Protein AF-A0A6A3PL61-F1 (afdb_monomer)

Solvent-accessible surface area (backbone atoms only — not comparable to full-atom values): 10754 Å² total; per-residue (Å²): 126,82,67,78,82,65,65,83,74,70,82,44,75,66,52,44,51,52,51,37,51,52,50,35,53,31,44,50,50,43,54,72,46,39,66,59,54,44,71,75,32,63,67,58,45,52,54,48,31,54,53,52,68,51,85,72,66,89,87,66,54,71,67,61,52,51,50,56,49,42,51,49,45,58,61,52,47,76,49,55,84,83,54,90,68,62,77,51,71,54,80,48,72,69,51,47,20,28,46,7,47,70,69,74,40,63,38,34,31,43,41,30,41,81,87,72,52,63,39,36,35,43,18,27,56,42,84,43,73,45,98,88,69,51,76,42,86,38,57,42,79,44,83,40,55,62,72,58,45,55,49,50,53,51,51,36,50,76,69,76,40,70,76,54,42,32,36,36,48,56,48,90,97,58,66,57,73,40,77,67,77,73,80,79,129

pLDDT: mean 87.59, std 11.06, range [40.03, 97.56]

Nearest PDB structures (foldseek):
  1jva-assembly1_A  TM=4.048E-01  e=3.204E-01  Saccharomyces cerevisiae
  3a0v-assembly1_A  TM=6.399E-01  e=1.557E+00  Thermotoga maritima
  1ef0-assembly2_B-2  TM=3.299E-01  e=1.497E-01  Saccharomyces cerevisiae
  1um2-assembly1_A  TM=3.899E-01  e=6.470E-01  Saccharomyces cerevisiae
  3pgz-assembly1_A  TM=3.843E-01  e=1.162E+00  Bartonella henselae

Foldseek 3Di:
DQLQPCWDDDCDPVVQVVVLVVLLQLLVQCLVCVVVQCLVDVPVLVVLCVLLVNDDDPPDDSVVSSVVNSVSSVVLSPDGPPDDDPRSSADDPSSQLSVQLVVQAKAWEFEQDPVRDTWIKIWHWDWDQGPVRDTDIGIDIDIDDPVVVVVVCVVCVVVVHDGWYWYFHDDPPDTHIDTDTDDND

Radius of gyration: 17.33 Å; Cα contacts (8 Å, |Δi|>4): 239; chains: 1; bounding box: 40×38×44 Å

Secondary structure (DSSP, 8-state):
--TTSS-SPP--HHHHHHHHHHHHHHHHHHHHHHHHHHHH-HHHHHHHHHHTT----TT--HHHHHHHHHHHHHHHHTS-TTS---GGGS--HHHHHHHHHHHTSPEEEEEE-TTS-EEEEEEEEEEEE-TTS-EEEEEEEEEE-HHHHHHHHHHHHHTT---EEEEEE--TT---EEEPPPP--

Mean predicted aligned error: 5.67 Å

Organism: NCBI:txid53985

Sequence (185 aa):
MYNVDDGLLNPNAQVSGSVDALKKHILNGMIVNLRDEMTLSQNEMAAELEACGKYMAEGVSVEEKIEALASHYAAQRIKSVKALVPPNYWVGPAHLKGMAIHARETVYVLDVHRDNIAWMQEYANQDMTLPSGDTVESGTVRTMTTSRAMKLLKELISGGVLPVVMILNWQEPGNHFQAVTYDTE

Structure (mmCIF, N/CA/C/O backbone):
data_AF-A0A6A3PL61-F1
#
_entry.id   AF-A0A6A3PL61-F1
#
loop_
_atom_site.group_PDB
_atom_site.id
_atom_site.type_symbol
_atom_site.label_atom_id
_atom_site.label_alt_id
_atom_site.label_comp_id
_atom_site.label_asym_id
_atom_site.label_entity_id
_atom_site.label_seq_id
_atom_site.pdbx_PDB_ins_code
_atom_site.Cartn_x
_atom_site.Cartn_y
_atom_site.Cartn_z
_atom_site.occupancy
_atom_site.B_iso_or_equiv
_atom_site.auth_seq_id
_atom_site.auth_comp_id
_atom_site.auth_asym_id
_atom_site.auth_atom_id
_atom_site.pdbx_PDB_model_num
ATOM 1 N N . MET A 1 1 ? 2.310 -10.408 -12.203 1.00 42.75 1 MET A N 1
ATOM 2 C CA . MET A 1 1 ? 2.813 -9.305 -13.039 1.00 42.75 1 MET A CA 1
ATOM 3 C C . MET A 1 1 ? 4.151 -9.783 -13.594 1.00 42.75 1 MET A C 1
ATOM 5 O O . MET A 1 1 ? 5.008 -10.179 -12.816 1.00 42.75 1 MET A O 1
ATOM 9 N N . TYR A 1 2 ? 4.279 -9.936 -14.916 1.00 40.03 2 TYR A N 1
ATOM 10 C CA . TYR A 1 2 ? 5.506 -10.436 -15.552 1.00 40.03 2 TYR A CA 1
ATOM 11 C C . TYR A 1 2 ? 6.385 -9.237 -15.900 1.00 40.03 2 TYR A C 1
ATOM 13 O O . TYR A 1 2 ? 6.305 -8.687 -16.989 1.00 40.03 2 TYR A O 1
ATOM 21 N N . ASN A 1 3 ? 7.196 -8.802 -14.942 1.00 46.12 3 ASN A N 1
ATOM 22 C CA . ASN A 1 3 ? 8.030 -7.597 -15.046 1.00 46.12 3 ASN A CA 1
ATOM 23 C C . ASN A 1 3 ? 9.234 -7.786 -15.992 1.00 46.12 3 ASN A C 1
ATOM 25 O O . ASN A 1 3 ? 10.129 -6.948 -16.007 1.00 46.12 3 ASN A O 1
ATOM 29 N N . VAL A 1 4 ? 9.299 -8.920 -16.694 1.00 44.31 4 VAL A N 1
ATOM 30 C CA . VAL A 1 4 ? 10.475 -9.373 -17.442 1.00 44.31 4 VAL A CA 1
ATOM 31 C C . VAL A 1 4 ? 10.613 -8.614 -18.766 1.00 44.31 4 VAL A C 1
ATOM 33 O O . VAL A 1 4 ? 11.730 -8.289 -19.148 1.00 44.31 4 VAL A O 1
ATOM 36 N N . ASP A 1 5 ? 9.498 -8.279 -19.427 1.00 46.81 5 ASP A N 1
ATOM 37 C CA . ASP A 1 5 ? 9.537 -7.798 -20.817 1.00 46.81 5 ASP A CA 1
ATOM 38 C C . ASP A 1 5 ? 9.425 -6.268 -20.972 1.00 46.81 5 ASP A C 1
ATOM 40 O O . ASP A 1 5 ? 9.959 -5.711 -21.929 1.00 46.81 5 ASP A O 1
ATOM 44 N N . ASP A 1 6 ? 8.761 -5.563 -20.047 1.00 54.53 6 ASP A N 1
ATOM 45 C CA . ASP A 1 6 ? 8.309 -4.182 -20.308 1.00 54.53 6 ASP A CA 1
ATOM 46 C C . ASP A 1 6 ? 9.111 -3.070 -19.602 1.00 54.53 6 ASP A C 1
ATOM 48 O O . ASP A 1 6 ? 8.937 -1.889 -19.923 1.00 54.53 6 ASP A O 1
ATOM 52 N N . GLY A 1 7 ? 10.010 -3.407 -18.667 1.00 59.31 7 GLY A N 1
ATOM 53 C CA . GLY A 1 7 ? 10.817 -2.420 -17.934 1.00 59.31 7 GLY A CA 1
ATOM 54 C C . GLY A 1 7 ? 9.992 -1.273 -17.311 1.00 59.31 7 GLY A 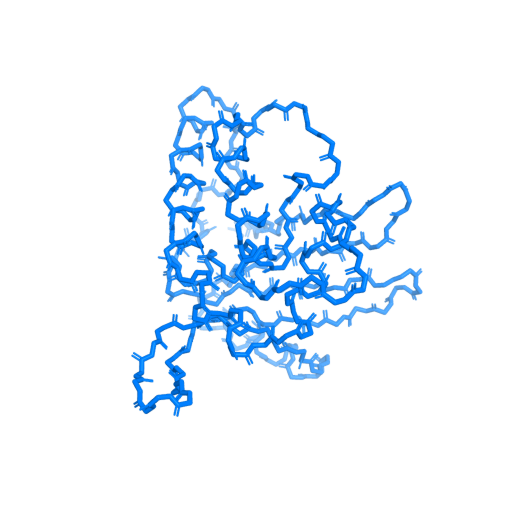C 1
ATOM 55 O O . GLY A 1 7 ? 8.830 -1.435 -16.935 1.00 59.31 7 GLY A O 1
ATOM 56 N N . LEU A 1 8 ? 10.592 -0.081 -17.172 1.00 66.81 8 LEU A N 1
ATOM 57 C CA . LEU A 1 8 ? 9.873 1.136 -16.767 1.00 66.81 8 LEU A CA 1
ATOM 58 C C . LEU A 1 8 ? 9.077 1.707 -17.947 1.00 66.81 8 LEU A C 1
ATOM 60 O O . LEU A 1 8 ? 9.645 2.192 -18.927 1.00 66.81 8 LEU A O 1
ATOM 64 N N . LEU A 1 9 ? 7.751 1.739 -17.816 1.00 73.25 9 LEU A N 1
ATOM 65 C CA . LEU A 1 9 ? 6.886 2.356 -18.817 1.00 73.25 9 LEU A CA 1
ATOM 66 C C . LEU A 1 9 ? 7.024 3.885 -18.809 1.00 73.25 9 LEU A C 1
ATOM 68 O O . LEU A 1 9 ? 6.788 4.552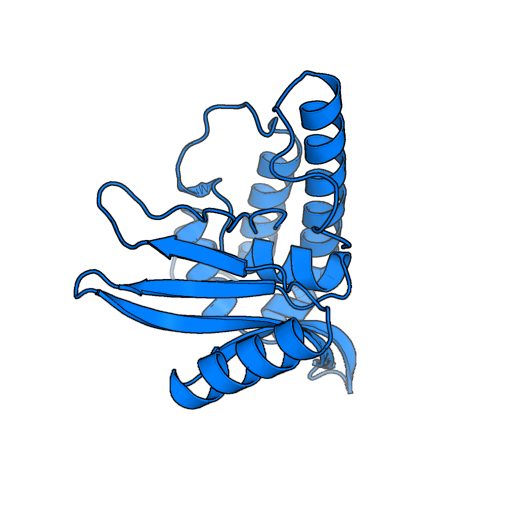 -17.799 1.00 73.25 9 LEU A O 1
ATOM 72 N N . ASN A 1 10 ? 7.327 4.461 -19.975 1.00 77.94 10 ASN A N 1
ATOM 73 C CA . ASN A 1 10 ? 7.363 5.912 -20.149 1.00 77.94 10 ASN A CA 1
ATOM 74 C C . ASN A 1 10 ? 5.974 6.532 -19.879 1.00 77.94 10 ASN A C 1
ATOM 76 O O . ASN A 1 10 ? 4.992 6.087 -20.481 1.00 77.94 10 ASN A O 1
ATOM 80 N N . PRO A 1 11 ? 5.861 7.602 -19.064 1.00 79.19 11 PRO A N 1
ATOM 81 C CA . PRO A 1 11 ? 4.585 8.200 -18.652 1.00 79.19 11 PRO A CA 1
ATOM 82 C C . PRO A 1 11 ? 3.961 9.084 -19.750 1.00 79.19 11 PRO A C 1
ATOM 84 O O . PRO A 1 11 ? 3.684 10.279 -19.574 1.00 79.19 11 PRO A O 1
ATOM 87 N N . ASN A 1 12 ? 3.723 8.489 -20.918 1.00 88.69 12 ASN A N 1
ATOM 88 C CA . ASN A 1 12 ? 2.934 9.080 -21.989 1.00 88.69 12 ASN A CA 1
ATOM 89 C C . ASN A 1 12 ? 1.441 9.127 -21.599 1.00 88.69 12 ASN A C 1
ATOM 91 O O . ASN A 1 12 ? 1.037 8.644 -20.536 1.00 88.69 12 ASN A O 1
ATOM 95 N N . ALA A 1 13 ? 0.608 9.743 -22.439 1.00 89.44 13 ALA A N 1
ATOM 96 C CA . ALA A 1 13 ? -0.812 9.932 -22.136 1.00 89.44 13 ALA A CA 1
ATOM 97 C C . ALA A 1 13 ? -1.568 8.606 -21.927 1.00 89.44 13 ALA A C 1
ATOM 99 O O . ALA A 1 13 ? -2.399 8.520 -21.026 1.00 89.44 13 ALA A O 1
ATOM 100 N N . GLN A 1 14 ? -1.249 7.572 -22.712 1.00 90.69 14 GLN A N 1
ATOM 101 C CA . GLN A 1 14 ? -1.875 6.255 -22.603 1.00 90.69 14 GLN A CA 1
ATOM 102 C C . GLN A 1 14 ? -1.474 5.559 -21.300 1.00 90.69 14 GLN A C 1
ATOM 104 O O . GLN A 1 14 ? -2.348 5.154 -20.541 1.00 90.69 14 GLN A O 1
ATOM 109 N N . VAL A 1 15 ? -0.172 5.484 -21.007 1.00 89.94 15 VAL A N 1
ATOM 110 C CA . VAL A 1 15 ? 0.346 4.887 -19.765 1.00 89.94 15 VAL A CA 1
ATOM 111 C C . VAL A 1 15 ? -0.234 5.610 -18.553 1.00 89.94 15 VAL A C 1
ATOM 113 O O . VAL A 1 15 ? -0.767 4.973 -17.651 1.00 89.94 15 VAL A O 1
ATOM 116 N N . SER A 1 16 ? -0.233 6.943 -18.565 1.00 90.88 16 SER A N 1
ATOM 117 C CA . SER A 1 16 ? -0.787 7.741 -17.464 1.00 90.88 16 SER A CA 1
ATOM 118 C C . SER A 1 16 ? -2.283 7.488 -17.267 1.00 90.88 16 SER A C 1
ATOM 120 O O . SER A 1 16 ? -2.732 7.358 -16.132 1.00 90.88 16 SER A O 1
ATOM 122 N N . GLY A 1 17 ? -3.048 7.369 -18.358 1.00 92.94 17 GLY A N 1
ATOM 123 C CA . GLY A 1 17 ? -4.470 7.031 -18.309 1.00 92.94 17 GLY A CA 1
ATOM 124 C C . GLY A 1 17 ? -4.730 5.638 -17.728 1.00 92.94 17 GLY A C 1
ATOM 125 O O . GLY A 1 17 ? -5.601 5.489 -16.869 1.00 92.94 17 GLY A O 1
ATOM 126 N N . SER A 1 18 ? -3.946 4.637 -18.135 1.00 92.69 18 SER A N 1
ATOM 127 C CA . SER A 1 18 ? -4.032 3.272 -17.601 1.00 92.69 18 SER A CA 1
ATOM 128 C C . SER A 1 18 ? -3.672 3.210 -16.116 1.00 92.69 18 SER A C 1
ATOM 130 O O . SER A 1 18 ? -4.385 2.580 -15.338 1.00 92.69 18 SER A O 1
ATOM 132 N N . VAL A 1 19 ? -2.615 3.909 -15.691 1.00 91.38 19 VAL A N 1
ATOM 133 C CA . VAL A 1 19 ? -2.224 3.968 -14.274 1.00 91.38 19 VAL A CA 1
ATOM 134 C C . VAL A 1 19 ? -3.267 4.736 -13.452 1.00 91.38 19 VAL A C 1
ATOM 136 O O . VAL A 1 19 ? -3.599 4.322 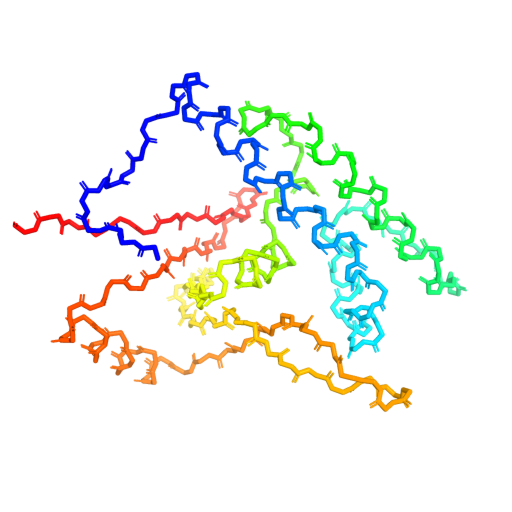-12.342 1.00 91.38 19 VAL A O 1
ATOM 139 N N . ASP A 1 20 ? -3.860 5.808 -13.990 1.00 94.75 20 ASP A N 1
ATOM 140 C CA . ASP A 1 20 ? -4.978 6.500 -13.338 1.00 94.75 20 ASP A CA 1
ATOM 141 C C . ASP A 1 20 ? -6.199 5.587 -13.156 1.00 94.75 20 ASP A C 1
ATOM 143 O O . ASP A 1 20 ? -6.863 5.658 -12.119 1.00 94.75 20 ASP A O 1
ATOM 147 N N . ALA A 1 21 ? -6.490 4.710 -14.120 1.00 96.00 21 ALA A N 1
ATOM 148 C CA . ALA A 1 21 ? -7.544 3.705 -13.991 1.00 96.00 21 ALA A CA 1
ATOM 149 C C . ALA A 1 21 ? -7.202 2.648 -12.927 1.00 96.00 21 ALA A C 1
ATOM 151 O O . ALA A 1 21 ? -8.018 2.397 -12.040 1.00 96.00 21 ALA A O 1
ATOM 152 N N . LEU A 1 22 ? -5.985 2.094 -12.949 1.00 94.75 22 LEU A N 1
ATOM 153 C CA . LEU A 1 22 ? -5.518 1.125 -11.950 1.00 94.75 22 LEU A CA 1
ATOM 154 C C . LEU A 1 22 ? -5.589 1.699 -10.528 1.00 94.75 22 LEU A C 1
ATOM 156 O O . LEU A 1 22 ? -6.177 1.090 -9.634 1.00 94.75 22 LEU A O 1
ATOM 160 N N . LYS A 1 23 ? -5.085 2.922 -10.329 1.00 95.44 23 LYS A N 1
ATOM 161 C CA . LYS A 1 23 ? -5.169 3.635 -9.048 1.00 95.44 23 LYS A CA 1
ATOM 162 C C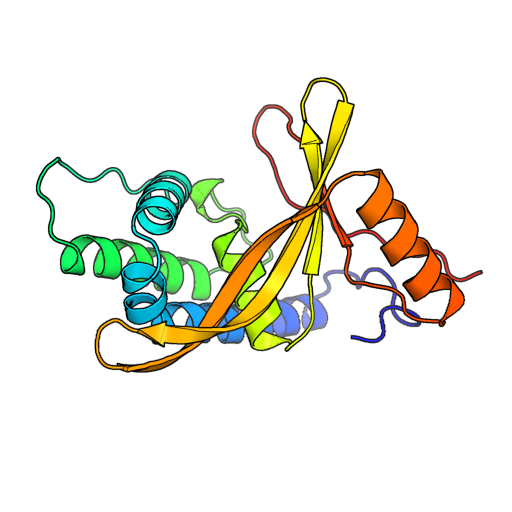 . LYS A 1 23 ? -6.613 3.763 -8.560 1.00 95.44 23 LYS A C 1
ATOM 164 O O . LYS A 1 23 ? -6.875 3.594 -7.371 1.00 95.44 23 LYS A O 1
ATOM 169 N N . LYS A 1 24 ? -7.566 4.046 -9.458 1.00 96.94 24 LYS A N 1
ATOM 170 C CA . LYS A 1 24 ? -8.992 4.114 -9.099 1.00 96.94 24 LYS A CA 1
ATOM 171 C C . LYS A 1 24 ? -9.525 2.766 -8.624 1.00 96.94 24 LYS A C 1
ATOM 173 O O . LYS A 1 24 ? -10.276 2.751 -7.654 1.00 96.94 24 LYS A O 1
ATOM 178 N N . HIS A 1 25 ? -9.146 1.664 -9.269 1.00 96.81 25 HIS A N 1
ATOM 179 C CA . HIS A 1 25 ? -9.555 0.326 -8.838 1.00 96.81 25 HIS A CA 1
ATOM 180 C C . HIS A 1 25 ? -9.024 -0.013 -7.443 1.00 96.81 25 HIS A C 1
ATOM 182 O O . HIS A 1 25 ? -9.807 -0.432 -6.593 1.00 96.81 25 HIS A O 1
ATOM 188 N N . ILE A 1 26 ? -7.741 0.256 -7.187 1.00 96.50 26 ILE A N 1
ATOM 189 C CA . ILE A 1 26 ? -7.118 0.030 -5.876 1.00 96.50 26 ILE A CA 1
ATOM 190 C C . ILE A 1 26 ? -7.810 0.868 -4.794 1.00 96.50 26 ILE A C 1
ATOM 192 O O . ILE A 1 26 ? -8.275 0.321 -3.797 1.00 96.50 26 ILE A O 1
ATOM 196 N N . LEU A 1 27 ? -7.961 2.181 -5.008 1.00 97.50 27 LEU A N 1
ATOM 197 C CA . LEU A 1 27 ? -8.592 3.069 -4.024 1.00 97.50 27 LEU A CA 1
ATOM 198 C C . LEU A 1 27 ? -10.068 2.730 -3.780 1.00 97.50 27 LEU A C 1
ATOM 200 O O . LEU A 1 27 ? -10.546 2.873 -2.660 1.00 97.50 27 LEU A O 1
ATOM 204 N N . ASN A 1 28 ? -10.800 2.263 -4.796 1.00 96.94 28 ASN A N 1
ATOM 205 C CA . ASN A 1 28 ?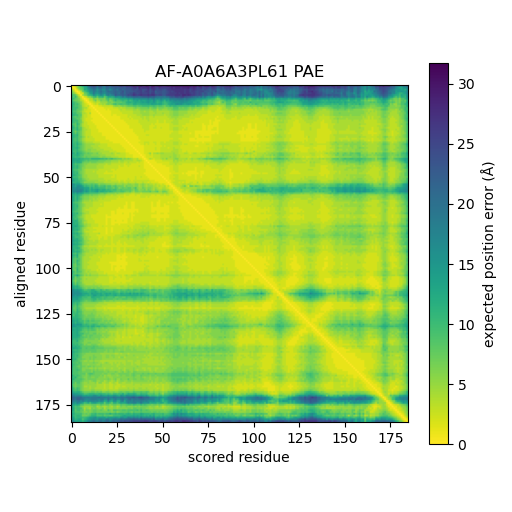 -12.167 1.777 -4.598 1.00 96.94 28 ASN A CA 1
ATOM 206 C C . ASN A 1 28 ? -12.193 0.543 -3.687 1.00 96.94 28 ASN A C 1
ATOM 208 O O . ASN A 1 28 ? -13.024 0.495 -2.786 1.00 96.94 28 ASN A O 1
ATOM 212 N N . GLY A 1 29 ? -11.281 -0.414 -3.890 1.00 95.50 29 GLY A N 1
ATOM 213 C CA . GLY A 1 29 ? -11.143 -1.575 -3.007 1.00 95.50 29 GLY A CA 1
ATOM 214 C C . GLY A 1 29 ? -10.804 -1.167 -1.572 1.00 95.50 29 GLY A C 1
ATOM 215 O O . GLY A 1 29 ? -11.465 -1.609 -0.637 1.00 95.50 29 GLY A O 1
ATOM 216 N N . MET A 1 30 ? -9.855 -0.240 -1.406 1.00 95.81 30 MET A N 1
ATOM 217 C CA . MET A 1 30 ? -9.491 0.305 -0.093 1.00 95.81 30 MET A CA 1
ATOM 218 C C . MET A 1 30 ? -10.684 0.954 0.617 1.00 95.81 30 MET A C 1
ATOM 220 O O . MET A 1 30 ? -10.878 0.717 1.800 1.00 95.81 30 MET A O 1
ATOM 224 N N . ILE A 1 31 ? -11.502 1.746 -0.089 1.00 96.50 31 ILE A N 1
ATOM 225 C CA . ILE A 1 31 ? -12.690 2.390 0.495 1.00 96.50 31 ILE A CA 1
ATOM 226 C C . ILE A 1 31 ? -13.741 1.350 0.907 1.00 96.50 31 ILE A C 1
ATOM 228 O O . ILE A 1 31 ? -14.339 1.491 1.971 1.00 96.50 31 ILE A O 1
ATOM 232 N N . VAL A 1 32 ? -13.969 0.321 0.085 1.00 94.44 32 VAL A N 1
ATOM 233 C CA . VAL A 1 32 ? -14.957 -0.733 0.372 1.00 94.44 32 VAL A CA 1
ATOM 234 C C . VAL A 1 32 ? -14.555 -1.545 1.604 1.00 94.44 32 VAL A C 1
ATOM 236 O O . VAL A 1 32 ? -15.389 -1.756 2.479 1.00 94.44 32 VAL A O 1
ATOM 239 N N . ASN A 1 33 ? -13.280 -1.925 1.711 1.00 91.38 33 ASN A N 1
ATOM 240 C CA . ASN A 1 33 ? -12.782 -2.762 2.808 1.00 91.38 33 ASN A CA 1
ATOM 241 C C . ASN A 1 33 ? -12.370 -1.955 4.048 1.00 91.38 33 ASN A C 1
ATOM 243 O O . ASN A 1 33 ? -11.950 -2.533 5.049 1.00 91.38 33 ASN A O 1
ATOM 247 N N . LEU A 1 34 ? -12.477 -0.622 4.003 1.00 93.06 34 LEU A N 1
ATOM 248 C CA . LEU A 1 34 ? -11.919 0.259 5.026 1.00 93.06 34 LEU A CA 1
ATOM 249 C C . LEU A 1 34 ? -12.439 -0.083 6.421 1.00 93.06 34 LEU A C 1
ATOM 251 O O . LEU A 1 34 ? -11.661 -0.154 7.363 1.00 93.06 34 LEU A O 1
ATOM 255 N N . ARG A 1 35 ? -13.746 -0.320 6.561 1.00 92.56 35 ARG A N 1
ATOM 256 C CA . ARG A 1 35 ? -14.347 -0.634 7.863 1.00 92.56 35 ARG A CA 1
ATOM 257 C C . ARG A 1 35 ? -13.763 -1.907 8.474 1.00 92.56 35 ARG A C 1
ATOM 259 O O . ARG A 1 35 ? -13.488 -1.929 9.675 1.00 92.56 35 ARG A O 1
ATOM 266 N N . ASP A 1 36 ? -13.566 -2.931 7.657 1.00 91.62 36 ASP A N 1
ATOM 267 C CA . ASP A 1 36 ? -13.087 -4.235 8.103 1.00 91.62 36 ASP A CA 1
ATOM 268 C C . ASP A 1 36 ? -11.601 -4.156 8.480 1.00 91.62 36 ASP A C 1
ATOM 270 O O . ASP A 1 36 ? -11.233 -4.510 9.599 1.00 91.62 36 ASP A O 1
ATOM 274 N N . GLU A 1 37 ? -10.769 -3.560 7.618 1.00 89.44 37 GLU A N 1
ATOM 275 C CA . GLU A 1 37 ? -9.344 -3.283 7.882 1.00 89.44 37 GLU A CA 1
ATOM 276 C C . GLU A 1 37 ? -9.141 -2.503 9.188 1.00 89.44 37 GLU A C 1
ATOM 278 O O . GLU A 1 37 ? -8.301 -2.832 10.026 1.00 89.44 37 GLU A O 1
ATOM 283 N N . MET A 1 38 ? -9.954 -1.470 9.393 1.00 87.19 38 MET A N 1
ATOM 284 C CA . MET A 1 38 ? -9.886 -0.617 10.572 1.00 87.19 38 MET A CA 1
ATOM 285 C C . MET A 1 38 ? -10.357 -1.318 11.854 1.00 87.19 38 MET A C 1
ATOM 287 O O . MET A 1 38 ? -9.896 -0.988 12.948 1.00 87.19 38 MET A O 1
ATOM 291 N N . THR A 1 39 ? -11.258 -2.294 11.727 1.00 86.31 39 THR A N 1
ATOM 292 C CA . THR A 1 39 ? -11.686 -3.153 12.841 1.00 86.31 39 THR A CA 1
ATOM 293 C C . THR A 1 39 ? -10.579 -4.131 13.233 1.00 86.31 39 THR A C 1
ATOM 295 O O . THR A 1 39 ? -10.420 -4.439 14.414 1.00 86.31 39 THR A O 1
ATOM 298 N N . LEU A 1 40 ? -9.790 -4.590 12.257 1.00 87.88 40 LEU A N 1
ATOM 299 C CA . LEU A 1 40 ? -8.676 -5.513 12.465 1.00 87.88 40 LEU A CA 1
ATOM 300 C C . LEU A 1 40 ? -7.452 -4.844 13.116 1.00 87.88 40 LEU A C 1
ATOM 302 O O . LEU A 1 40 ? -6.736 -5.515 13.859 1.00 87.88 40 LEU A O 1
ATOM 306 N N . SER A 1 41 ? -7.208 -3.542 12.894 1.00 86.06 41 SER A N 1
ATOM 307 C CA . SER A 1 41 ? -6.038 -2.852 13.466 1.00 86.06 41 SER A CA 1
ATOM 308 C C . SER A 1 41 ? -6.247 -1.354 13.739 1.00 86.06 41 SER A C 1
ATOM 310 O O . SER A 1 41 ? -6.120 -0.500 12.861 1.00 86.06 41 SER A O 1
ATOM 312 N N . GLN A 1 42 ? -6.470 -0.999 15.012 1.00 84.75 42 GLN A N 1
ATOM 313 C CA . GLN A 1 42 ? -6.594 0.406 15.440 1.00 84.75 42 GLN A CA 1
ATOM 314 C C . GLN A 1 42 ? -5.272 1.189 15.366 1.00 84.75 42 GLN A C 1
ATOM 316 O O . GLN A 1 42 ? -5.284 2.400 15.150 1.00 84.75 42 GLN A O 1
ATOM 321 N N . ASN A 1 43 ? -4.131 0.515 15.530 1.00 88.31 43 ASN A N 1
ATOM 322 C CA . ASN A 1 43 ? -2.823 1.167 15.428 1.00 88.31 43 ASN A CA 1
ATOM 323 C C . ASN A 1 43 ? -2.521 1.572 13.981 1.00 88.31 43 ASN A C 1
ATOM 325 O O . ASN A 1 43 ? -2.019 2.668 13.743 1.00 88.31 43 ASN A O 1
ATOM 329 N N . GLU A 1 44 ? -2.875 0.722 13.013 1.00 89.25 44 GLU A N 1
ATOM 330 C CA . GLU A 1 44 ? -2.738 1.060 11.594 1.00 89.25 44 GLU A CA 1
ATOM 331 C C . GLU A 1 44 ? -3.679 2.197 11.191 1.00 89.25 44 GLU A C 1
ATOM 333 O O . GLU A 1 44 ? -3.263 3.083 10.451 1.00 89.25 44 GLU A O 1
ATOM 338 N N . MET A 1 45 ? -4.899 2.244 11.740 1.00 91.31 45 MET A N 1
ATOM 339 C CA . MET A 1 45 ? -5.800 3.388 11.553 1.00 91.31 45 MET A CA 1
ATOM 340 C C . MET A 1 45 ? -5.158 4.705 11.996 1.00 91.31 45 MET A C 1
ATOM 342 O O . MET A 1 45 ? -5.237 5.703 11.282 1.00 91.31 45 MET A O 1
ATOM 346 N N . ALA A 1 46 ? -4.549 4.724 13.185 1.00 90.81 46 ALA A N 1
ATOM 347 C CA . ALA A 1 46 ? -3.924 5.927 13.725 1.00 90.81 46 ALA A CA 1
ATOM 348 C C . ALA A 1 46 ? -2.746 6.388 12.853 1.00 90.81 46 ALA A C 1
ATOM 350 O O . ALA A 1 46 ? -2.677 7.565 12.501 1.00 90.81 46 ALA A O 1
ATOM 351 N N . ALA A 1 47 ? -1.878 5.454 12.451 1.00 90.56 47 ALA A N 1
ATOM 352 C CA . ALA A 1 47 ? -0.755 5.740 11.561 1.00 90.56 47 ALA A CA 1
ATOM 353 C C . ALA A 1 47 ? -1.220 6.267 10.191 1.00 90.56 47 ALA A C 1
ATOM 355 O O . ALA A 1 47 ? -0.644 7.212 9.656 1.00 90.56 47 ALA A O 1
ATOM 356 N N . GLU A 1 48 ? -2.292 5.700 9.636 1.00 93.25 48 GLU A N 1
ATOM 357 C CA . GLU A 1 48 ? -2.832 6.121 8.342 1.00 93.25 48 GLU A CA 1
ATOM 358 C C . GLU A 1 48 ? -3.499 7.503 8.405 1.00 93.25 48 GLU A C 1
ATOM 360 O O . GLU A 1 48 ? -3.331 8.320 7.498 1.00 93.25 48 GLU A O 1
ATOM 365 N N . LEU A 1 49 ? -4.220 7.808 9.489 1.00 94.81 49 LEU A N 1
ATOM 366 C CA . LEU A 1 49 ? -4.769 9.146 9.726 1.00 94.81 49 LEU A CA 1
ATOM 367 C C . LEU A 1 49 ? -3.655 10.194 9.788 1.00 94.81 49 LEU A C 1
ATOM 369 O O . LEU A 1 49 ? -3.768 11.245 9.152 1.00 94.81 49 LEU A O 1
ATOM 373 N N . GLU A 1 50 ? -2.573 9.904 10.508 1.00 92.56 50 GLU A N 1
ATOM 374 C CA . GLU A 1 50 ? -1.406 10.781 10.582 1.00 92.56 50 GLU A CA 1
ATOM 375 C C . GLU A 1 50 ? -0.773 10.987 9.199 1.00 92.56 50 GLU A C 1
ATOM 377 O O . GLU A 1 50 ? -0.592 12.132 8.779 1.00 92.56 50 GLU A O 1
ATOM 382 N N . ALA A 1 51 ? -0.540 9.906 8.445 1.00 90.81 51 ALA A N 1
ATOM 383 C CA . ALA A 1 51 ? 0.003 9.969 7.087 1.00 90.81 51 ALA A CA 1
ATOM 384 C C . ALA A 1 51 ? -0.885 10.791 6.133 1.00 90.81 51 ALA A C 1
ATOM 386 O O . ALA A 1 51 ? -0.384 11.574 5.324 1.00 90.81 51 ALA A O 1
ATOM 387 N N . CYS A 1 52 ? -2.210 10.692 6.275 1.00 93.69 52 CYS A N 1
ATOM 388 C CA . CYS A 1 52 ? -3.184 11.481 5.518 1.00 93.69 52 CYS A CA 1
ATOM 389 C C . CYS A 1 52 ? -3.277 12.956 5.969 1.00 93.69 52 CYS A C 1
ATOM 391 O O . CYS A 1 52 ? -4.011 13.748 5.355 1.00 93.69 52 CYS A O 1
ATOM 393 N N . GLY A 1 53 ? -2.564 13.356 7.029 1.00 92.94 53 GLY A N 1
ATOM 394 C CA . GLY A 1 53 ? -2.642 14.689 7.637 1.00 92.94 53 GLY A CA 1
ATOM 395 C C . GLY A 1 53 ? -3.982 14.950 8.333 1.00 92.94 53 GLY A C 1
ATOM 396 O O . GLY A 1 53 ? -4.486 16.076 8.331 1.00 92.94 53 GLY A O 1
ATOM 397 N N . LYS A 1 54 ? -4.614 13.898 8.859 1.00 92.94 54 LYS A N 1
ATOM 398 C CA . LYS A 1 54 ? -5.924 13.908 9.516 1.00 92.94 54 LYS A CA 1
ATOM 399 C C . LYS A 1 54 ? -5.754 13.819 11.031 1.00 92.94 54 LYS A C 1
ATOM 401 O O . LYS A 1 54 ? -5.958 12.773 11.636 1.00 92.94 54 LYS A O 1
ATOM 406 N N . TYR A 1 55 ? -5.411 14.946 11.646 1.00 88.81 55 TYR A N 1
ATOM 407 C CA . TYR A 1 55 ? -5.316 15.054 13.101 1.00 88.81 55 TYR A CA 1
ATOM 408 C C . TYR A 1 55 ? -6.715 15.120 13.721 1.00 88.81 55 TYR A C 1
ATOM 410 O O . TYR A 1 55 ? -7.470 16.059 13.471 1.00 88.81 55 TYR A O 1
ATOM 418 N N . MET A 1 56 ? -7.055 14.104 14.511 1.00 86.69 56 MET A N 1
ATOM 419 C CA . MET A 1 56 ? -8.349 13.970 15.180 1.00 86.69 56 MET A CA 1
ATOM 420 C C . MET A 1 56 ? -8.203 14.292 16.665 1.00 86.69 56 MET A C 1
ATOM 422 O O . MET A 1 56 ? -7.192 13.952 17.276 1.00 86.69 56 MET A O 1
ATOM 426 N N . ALA A 1 57 ? -9.215 14.936 17.248 1.00 87.19 57 ALA A N 1
ATOM 427 C CA . ALA A 1 57 ? -9.256 15.166 18.687 1.00 87.19 57 ALA A CA 1
ATOM 428 C C . ALA A 1 57 ? -9.366 13.839 19.462 1.00 87.19 57 ALA A C 1
ATOM 430 O O . ALA A 1 57 ? -9.811 12.814 18.933 1.00 87.19 57 ALA A O 1
ATOM 431 N N . GLU A 1 58 ? -8.987 13.859 20.739 1.00 84.81 58 GLU A N 1
ATOM 432 C CA . GLU A 1 58 ? -9.240 12.727 21.631 1.00 84.81 58 GLU A CA 1
ATOM 433 C C . GLU A 1 58 ? -10.750 12.459 21.749 1.00 84.81 58 GLU A C 1
ATOM 435 O O . GLU A 1 58 ? -11.559 13.384 21.808 1.00 84.81 58 GLU A O 1
ATOM 440 N N . GLY A 1 59 ? -11.135 11.181 21.772 1.00 84.25 59 GLY A N 1
ATOM 441 C CA . GLY A 1 59 ? -12.534 10.762 21.917 1.00 84.25 59 GLY A CA 1
ATOM 442 C C . GLY A 1 59 ? -13.369 10.738 20.630 1.00 84.25 59 GLY A C 1
ATOM 443 O O . GLY A 1 59 ? -14.527 10.334 20.698 1.00 84.25 59 GLY A O 1
ATOM 444 N N . VAL A 1 60 ? -12.807 11.105 19.470 1.00 90.88 60 VAL A N 1
ATOM 445 C CA . VAL A 1 60 ? -13.482 10.952 18.164 1.00 90.88 60 VAL A CA 1
ATOM 446 C C . VAL A 1 60 ? -13.823 9.482 17.904 1.00 90.88 60 VAL A C 1
ATOM 448 O O . VAL A 1 60 ? -12.990 8.592 18.136 1.00 90.88 60 VAL A O 1
ATOM 451 N N . SER A 1 61 ? -15.040 9.237 17.411 1.00 92.00 61 SER A N 1
ATOM 452 C CA . SER A 1 61 ? -15.550 7.889 17.147 1.00 92.00 61 SER A CA 1
ATOM 453 C C . SER A 1 61 ? -14.765 7.171 16.040 1.00 92.00 61 SER A C 1
ATOM 455 O O . SER A 1 61 ? -14.058 7.782 15.235 1.00 92.00 61 SER A O 1
ATOM 457 N N . VAL A 1 62 ? -14.872 5.841 15.992 1.00 89.94 62 VAL A N 1
ATOM 458 C CA . VAL A 1 62 ? -14.253 5.041 14.922 1.00 89.94 62 VAL A CA 1
ATOM 459 C C . VAL A 1 62 ? -14.899 5.361 13.571 1.00 89.94 62 VAL A C 1
ATOM 461 O O . VAL A 1 62 ? -14.206 5.447 12.561 1.00 89.94 62 VAL A O 1
ATOM 464 N N . GLU A 1 63 ? -16.206 5.601 13.555 1.00 92.25 63 GLU A N 1
ATOM 465 C CA . GLU A 1 63 ? -16.977 5.958 12.368 1.00 92.25 63 GLU A CA 1
ATOM 466 C C . GLU A 1 63 ? -16.493 7.272 11.745 1.00 92.25 63 GLU A C 1
ATOM 468 O O . GLU A 1 63 ? -16.243 7.320 10.542 1.00 92.25 63 GLU A O 1
ATOM 473 N N . GLU A 1 64 ? -16.274 8.310 12.556 1.00 94.31 64 GLU A N 1
ATOM 474 C CA . GLU A 1 64 ? -15.743 9.596 12.083 1.00 94.31 64 GLU A CA 1
ATOM 475 C C . GLU A 1 64 ? -14.315 9.461 11.528 1.00 94.31 64 GLU A C 1
ATOM 477 O O . GLU A 1 64 ? -13.960 10.087 10.526 1.00 94.31 64 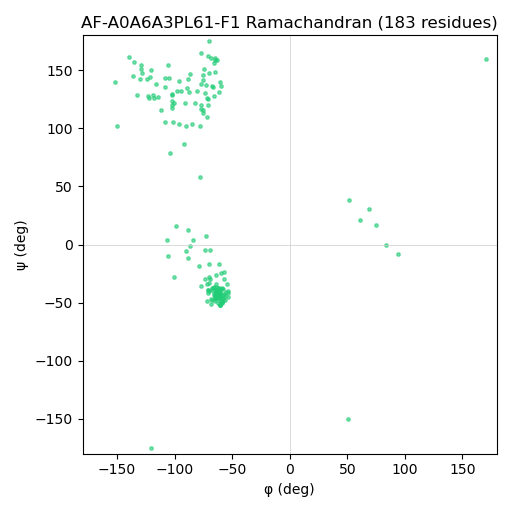GLU A O 1
ATOM 482 N N . LYS A 1 65 ? -13.485 8.600 12.134 1.00 94.56 65 LYS A N 1
ATOM 483 C CA . LYS A 1 65 ? -12.137 8.291 11.626 1.00 94.56 65 LYS A CA 1
ATOM 484 C C . LYS A 1 65 ? -12.190 7.593 10.266 1.00 94.56 65 LYS A C 1
ATOM 486 O O . LYS A 1 65 ? -11.459 7.977 9.351 1.00 94.56 65 LYS A O 1
ATOM 491 N N . ILE A 1 66 ? -13.075 6.605 10.117 1.00 95.19 66 ILE A N 1
ATOM 492 C CA . ILE A 1 66 ? -13.313 5.902 8.849 1.00 95.19 66 ILE A CA 1
ATOM 493 C C . ILE A 1 66 ? -13.803 6.885 7.782 1.00 95.19 66 ILE A C 1
ATOM 495 O O . ILE A 1 66 ? -13.293 6.872 6.663 1.00 95.19 66 ILE A O 1
ATOM 499 N N . GLU A 1 67 ? -14.741 7.773 8.113 1.00 95.88 67 GLU A N 1
ATOM 500 C CA . GLU A 1 67 ? -15.248 8.787 7.184 1.00 95.88 67 GLU A CA 1
ATOM 501 C C . GLU A 1 67 ? -14.141 9.740 6.709 1.00 95.88 67 GLU A C 1
ATOM 503 O O . GLU A 1 67 ? -14.049 10.055 5.516 1.00 95.88 67 GLU A O 1
ATOM 508 N N . ALA A 1 68 ? -13.261 10.168 7.617 1.00 96.38 68 ALA A N 1
ATOM 509 C CA . ALA A 1 68 ? -12.143 11.041 7.283 1.00 96.38 68 ALA A CA 1
ATOM 510 C C . ALA A 1 68 ? -11.151 10.387 6.307 1.00 96.38 68 ALA A C 1
ATOM 512 O O . ALA A 1 68 ? -10.700 11.049 5.362 1.00 96.38 68 ALA A O 1
ATOM 513 N N . LEU A 1 69 ? -10.839 9.103 6.511 1.00 96.44 69 LEU A N 1
ATOM 514 C CA . LEU A 1 69 ? -9.991 8.312 5.614 1.00 96.44 69 LEU A CA 1
ATOM 515 C C . LEU A 1 69 ? -10.679 8.053 4.268 1.00 96.44 69 LEU A C 1
ATOM 517 O O . LEU A 1 69 ? -10.097 8.326 3.218 1.00 96.44 69 LEU A O 1
ATOM 521 N N . ALA A 1 70 ? -11.946 7.629 4.274 1.00 96.88 70 ALA A N 1
ATOM 522 C CA . ALA A 1 70 ? -12.724 7.408 3.054 1.00 96.88 70 ALA A CA 1
ATOM 523 C C . ALA A 1 70 ? -12.799 8.678 2.193 1.00 96.88 70 ALA A C 1
ATOM 525 O O . ALA A 1 70 ? -12.592 8.631 0.977 1.00 96.88 70 ALA A O 1
ATOM 526 N N . SER A 1 71 ? -13.022 9.831 2.827 1.00 97.38 71 SER A N 1
ATOM 527 C CA . SER A 1 71 ? -13.029 11.137 2.164 1.00 97.38 71 SER A CA 1
ATOM 528 C C . SER A 1 71 ? -11.660 11.493 1.580 1.00 97.38 71 SER A C 1
ATOM 530 O O . SER A 1 71 ? -11.583 12.021 0.467 1.00 97.38 71 SER A O 1
ATOM 532 N N . HIS A 1 72 ? -10.571 11.184 2.294 1.00 97.56 72 HIS A N 1
ATOM 533 C CA . HIS A 1 72 ? -9.214 11.380 1.788 1.00 97.56 72 HIS A CA 1
ATOM 534 C C . HIS A 1 72 ? -8.957 10.521 0.538 1.00 97.56 72 HIS A C 1
ATOM 536 O O . HIS A 1 72 ? -8.575 11.057 -0.507 1.00 97.56 72 HIS A O 1
ATOM 542 N N . TYR A 1 73 ? -9.251 9.220 0.588 1.00 97.44 73 TYR A N 1
ATOM 543 C CA . TYR A 1 73 ? -9.076 8.316 -0.553 1.00 97.44 73 TYR A CA 1
ATOM 544 C C . TYR A 1 73 ? -9.965 8.685 -1.742 1.00 97.44 73 TYR A C 1
ATOM 546 O O . TYR A 1 73 ? -9.507 8.664 -2.886 1.00 97.44 73 TYR A O 1
ATOM 554 N N . ALA A 1 74 ? -11.208 9.110 -1.504 1.00 97.50 74 ALA A N 1
ATOM 555 C CA . ALA A 1 74 ? -12.087 9.607 -2.558 1.00 97.50 74 ALA A CA 1
ATOM 556 C C . ALA A 1 74 ? -11.511 10.863 -3.239 1.00 97.50 74 ALA A C 1
ATOM 558 O O . ALA A 1 74 ? -11.556 10.981 -4.469 1.00 97.50 74 ALA A O 1
ATOM 559 N N . ALA A 1 75 ? -10.916 11.774 -2.461 1.00 97.00 75 ALA A N 1
ATOM 560 C CA . ALA A 1 75 ? -10.248 12.962 -2.981 1.00 97.00 75 ALA A CA 1
ATOM 561 C C . ALA A 1 75 ? -8.942 12.636 -3.724 1.00 97.00 75 ALA A C 1
ATOM 563 O O . ALA A 1 75 ? -8.607 13.341 -4.681 1.00 97.00 75 ALA A O 1
ATOM 564 N N . GLN A 1 76 ? -8.209 11.598 -3.311 1.00 96.06 76 GLN A N 1
ATOM 565 C CA . GLN A 1 76 ? -7.003 11.099 -3.982 1.00 96.06 76 GLN A CA 1
ATOM 566 C C . GLN A 1 76 ? -7.346 10.408 -5.312 1.00 96.06 76 GLN A C 1
ATOM 568 O O . GLN A 1 76 ? -6.676 10.629 -6.322 1.00 96.06 76 GLN 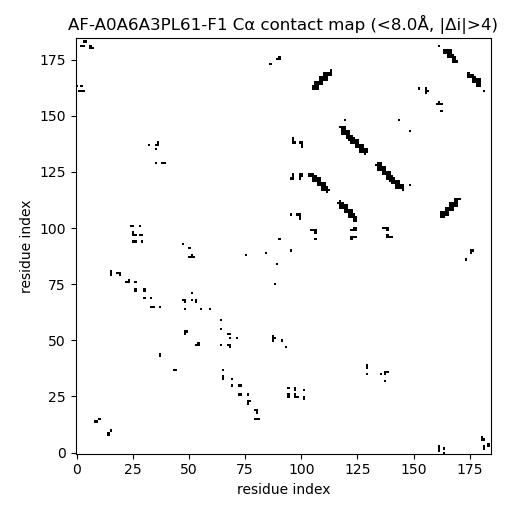A O 1
ATOM 573 N N . ARG A 1 77 ? -8.446 9.644 -5.346 1.00 95.69 77 ARG A N 1
ATOM 574 C CA . ARG A 1 77 ? -8.927 8.866 -6.502 1.00 95.69 77 ARG A CA 1
ATOM 575 C C . ARG A 1 77 ? -9.119 9.691 -7.772 1.00 95.69 77 ARG A C 1
ATOM 577 O O . ARG A 1 77 ? -8.917 9.182 -8.873 1.00 95.69 77 ARG A O 1
ATOM 584 N N . ILE A 1 78 ? -9.530 10.948 -7.631 1.00 95.19 78 ILE A N 1
ATOM 585 C CA . ILE A 1 78 ? -9.807 11.837 -8.767 1.00 95.19 78 ILE A CA 1
ATOM 586 C C . ILE A 1 78 ? -8.581 12.622 -9.252 1.00 95.19 78 ILE A C 1
ATOM 588 O O . ILE A 1 78 ? -8.643 13.234 -10.315 1.00 95.19 78 ILE A O 1
ATOM 592 N N . LYS A 1 79 ? -7.474 12.632 -8.498 1.00 94.69 79 LYS A N 1
ATOM 593 C CA . LYS A 1 79 ? -6.242 13.318 -8.917 1.00 94.69 79 LYS A CA 1
ATOM 594 C C . LYS A 1 79 ? -5.553 12.480 -9.983 1.00 94.69 79 LYS A C 1
ATOM 596 O O . LYS A 1 79 ? -5.608 11.261 -9.897 1.00 94.69 79 LYS A O 1
ATOM 601 N N . SER A 1 80 ? -4.892 13.090 -10.962 1.00 93.00 80 SER A N 1
ATOM 602 C CA . SER A 1 80 ? -4.061 12.329 -11.907 1.00 93.00 80 SER A CA 1
ATOM 603 C C . SER A 1 80 ? -2.755 11.887 -11.242 1.00 93.00 80 SER A C 1
ATOM 605 O O . SER A 1 80 ? -2.249 12.582 -10.367 1.00 93.00 80 SER A O 1
ATOM 607 N N . VAL A 1 81 ? -2.174 10.767 -11.673 1.00 89.88 81 VAL A N 1
A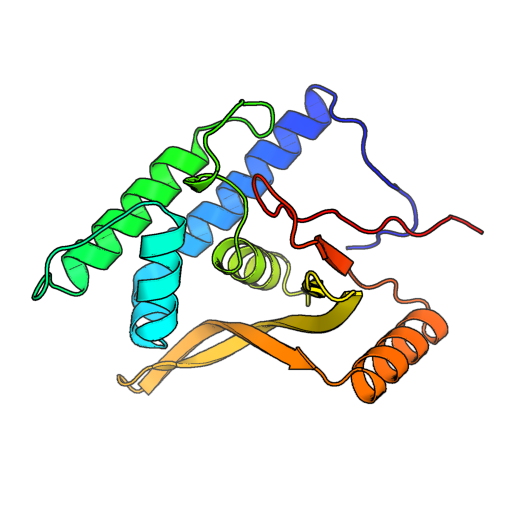TOM 608 C CA . VAL A 1 81 ? -0.816 10.346 -11.283 1.00 89.88 81 VAL A CA 1
ATOM 609 C C . VAL A 1 81 ? 0.270 11.330 -11.713 1.00 89.88 81 VAL A C 1
ATOM 611 O O . VAL A 1 81 ? 1.368 11.300 -11.173 1.00 89.88 81 VAL A O 1
ATOM 614 N N . LYS A 1 82 ? -0.036 12.237 -12.647 1.00 89.75 82 LYS A N 1
ATOM 615 C CA . LYS A 1 82 ? 0.858 13.334 -13.044 1.00 89.75 82 LYS A CA 1
ATOM 616 C C . LYS A 1 82 ? 0.657 14.614 -12.231 1.00 89.75 82 LYS A C 1
ATOM 618 O O . LYS A 1 82 ? 1.363 15.592 -12.463 1.00 89.75 82 LYS A O 1
ATOM 623 N N . ALA A 1 83 ? -0.348 14.660 -11.356 1.00 91.44 83 ALA A N 1
ATOM 624 C CA . ALA A 1 83 ? -0.637 15.858 -10.584 1.00 91.44 83 ALA A CA 1
ATOM 625 C C . ALA A 1 83 ? 0.427 16.062 -9.502 1.00 91.44 83 ALA A C 1
ATOM 627 O O . ALA A 1 83 ? 0.790 15.128 -8.791 1.00 91.44 83 ALA A O 1
ATOM 628 N N . LEU A 1 84 ? 0.873 17.307 -9.335 1.00 91.31 84 LEU A N 1
ATOM 629 C CA . LEU A 1 84 ? 1.629 17.694 -8.150 1.00 91.31 84 LEU A CA 1
ATOM 630 C C . LEU A 1 84 ? 0.670 17.716 -6.961 1.00 91.31 84 LEU A C 1
ATOM 632 O O . LEU A 1 84 ? -0.330 18.437 -6.972 1.00 91.31 84 LEU A O 1
ATOM 636 N N . VAL A 1 85 ? 0.962 16.900 -5.953 1.00 91.62 85 VAL A N 1
ATOM 637 C CA . VAL A 1 85 ? 0.144 16.765 -4.748 1.00 91.62 85 VAL A CA 1
ATOM 638 C C . VAL A 1 85 ? 1.015 16.910 -3.501 1.00 91.62 85 VAL A C 1
ATOM 640 O O . VAL A 1 85 ? 2.201 16.573 -3.551 1.00 91.62 85 VAL A O 1
ATOM 643 N N . PRO A 1 86 ? 0.455 17.400 -2.383 1.00 91.50 86 PRO A N 1
ATOM 644 C CA . PRO A 1 86 ? 1.190 17.432 -1.126 1.00 91.50 86 PRO A CA 1
ATOM 645 C C . PRO A 1 86 ? 1.539 16.011 -0.632 1.00 91.50 86 PRO A C 1
ATOM 647 O O . PRO A 1 86 ? 0.854 15.057 -1.019 1.00 91.50 86 PRO A O 1
ATOM 650 N N . PRO A 1 87 ? 2.553 15.856 0.244 1.00 89.06 87 PRO A N 1
ATOM 651 C CA . PRO A 1 87 ? 3.038 14.545 0.691 1.00 89.06 87 PRO A CA 1
ATOM 652 C C . PRO A 1 87 ? 1.982 13.642 1.327 1.00 89.06 87 PRO A C 1
ATOM 654 O O . PRO A 1 87 ? 2.042 12.430 1.176 1.00 89.06 87 PRO A O 1
ATOM 657 N N . ASN A 1 88 ? 0.964 14.215 1.969 1.00 92.50 88 ASN A N 1
ATOM 658 C CA . ASN A 1 88 ? -0.124 13.442 2.565 1.00 92.50 88 ASN A CA 1
ATOM 659 C C . ASN A 1 88 ? -1.048 12.758 1.538 1.00 92.50 88 ASN A C 1
ATOM 661 O O . ASN A 1 88 ? -1.956 12.047 1.937 1.00 92.50 88 ASN A O 1
ATOM 665 N N . TYR A 1 89 ? -0.847 12.990 0.235 1.00 93.00 89 TYR A N 1
ATOM 666 C CA . TYR A 1 89 ? -1.496 12.264 -0.864 1.00 93.00 89 TYR A CA 1
ATOM 667 C C . TYR A 1 89 ? -0.545 11.298 -1.590 1.00 93.00 89 TYR A C 1
ATOM 669 O O . TYR A 1 89 ? -0.930 10.720 -2.615 1.00 93.00 89 TYR A O 1
ATOM 677 N N . TRP A 1 90 ? 0.699 11.158 -1.125 1.00 90.69 90 TRP A N 1
ATOM 678 C CA . TRP A 1 90 ? 1.632 10.176 -1.669 1.00 90.69 90 TRP A CA 1
ATOM 679 C C . TRP A 1 90 ? 1.182 8.755 -1.324 1.00 90.69 90 TRP A C 1
ATOM 681 O O . TRP A 1 90 ? 0.359 8.530 -0.439 1.00 90.69 90 TRP A O 1
ATOM 691 N N . VAL A 1 91 ? 1.697 7.789 -2.081 1.00 88.88 91 VAL A N 1
ATOM 692 C CA . VAL A 1 91 ? 1.470 6.365 -1.819 1.00 88.88 91 VAL A CA 1
ATOM 693 C C . VAL A 1 91 ? 2.136 5.999 -0.492 1.00 88.88 91 VAL A C 1
ATOM 695 O O . VAL A 1 91 ? 3.322 6.265 -0.307 1.00 88.88 91 VAL A O 1
ATOM 698 N N . GLY A 1 92 ? 1.368 5.385 0.406 1.00 90.44 92 GLY A N 1
ATOM 699 C CA . GLY A 1 92 ? 1.792 4.911 1.721 1.00 90.44 92 GLY A CA 1
ATOM 700 C C . GLY A 1 92 ? 1.599 3.396 1.901 1.00 90.44 92 GLY A C 1
ATOM 701 O O . GLY A 1 92 ? 1.180 2.700 0.969 1.00 90.44 92 GLY A O 1
ATOM 702 N N . PRO A 1 93 ? 1.864 2.866 3.109 1.00 90.44 93 PRO A N 1
ATOM 703 C CA . PRO A 1 93 ? 1.665 1.451 3.436 1.00 90.44 93 PRO A CA 1
ATOM 704 C C . PRO A 1 93 ? 0.249 0.927 3.143 1.00 90.44 93 PRO A C 1
ATOM 706 O O . PRO A 1 93 ? 0.104 -0.175 2.611 1.00 90.44 93 PRO A O 1
ATOM 709 N N . ALA A 1 94 ? -0.804 1.710 3.416 1.00 92.62 94 ALA A N 1
ATOM 710 C CA . ALA A 1 94 ? -2.182 1.303 3.125 1.00 92.62 94 ALA A CA 1
ATOM 711 C C . ALA A 1 94 ? -2.428 1.090 1.622 1.00 92.62 94 ALA A C 1
ATOM 713 O O . ALA A 1 94 ? -3.115 0.145 1.231 1.00 92.62 94 ALA A O 1
ATOM 714 N N . HIS A 1 95 ? -1.821 1.915 0.764 1.00 93.88 95 HIS A N 1
ATOM 715 C CA . HIS A 1 95 ? -1.892 1.737 -0.687 1.00 93.88 95 HIS A CA 1
ATOM 716 C C . HIS A 1 95 ? -1.155 0.484 -1.144 1.00 93.88 95 HIS A C 1
ATOM 718 O O . HIS A 1 95 ? -1.671 -0.215 -2.009 1.00 93.88 95 HIS A O 1
ATOM 724 N N . LEU A 1 96 ? 0.005 0.163 -0.558 1.00 93.62 96 LEU A N 1
ATOM 725 C CA . LEU A 1 96 ? 0.729 -1.074 -0.872 1.00 93.62 96 LEU A CA 1
ATOM 726 C C . LEU A 1 96 ? -0.063 -2.322 -0.466 1.00 93.62 96 LEU A C 1
ATOM 728 O O . LEU A 1 96 ? -0.121 -3.276 -1.239 1.00 93.62 96 LEU A O 1
ATOM 732 N N . LYS A 1 97 ? -0.747 -2.294 0.687 1.00 93.50 97 LYS A N 1
ATOM 733 C CA . LYS A 1 97 ? -1.716 -3.341 1.056 1.00 93.50 97 LYS A CA 1
ATOM 734 C C . LYS A 1 97 ? -2.834 -3.445 0.019 1.00 93.50 97 LYS A C 1
ATOM 736 O O . LYS A 1 97 ? -3.096 -4.528 -0.492 1.00 93.50 97 LYS A O 1
ATOM 741 N N . GLY A 1 98 ? -3.446 -2.317 -0.348 1.00 94.44 98 GLY A N 1
ATOM 742 C CA . GLY A 1 98 ? -4.484 -2.272 -1.380 1.00 94.44 98 GLY A CA 1
ATOM 743 C C . GLY A 1 98 ? -4.009 -2.808 -2.735 1.00 94.44 98 GLY A C 1
ATOM 744 O O . GLY A 1 98 ? -4.754 -3.509 -3.416 1.00 94.44 98 GLY A O 1
ATOM 745 N N . MET A 1 99 ? -2.760 -2.528 -3.114 1.00 94.00 99 MET A N 1
ATOM 746 C CA . MET A 1 99 ? -2.122 -3.072 -4.314 1.00 94.00 99 MET A CA 1
ATOM 747 C C . MET A 1 99 ? -1.937 -4.586 -4.223 1.00 94.00 99 MET A C 1
ATOM 749 O O . MET A 1 99 ? -2.290 -5.278 -5.173 1.00 94.00 99 MET A O 1
ATOM 753 N N . ALA A 1 100 ? -1.434 -5.098 -3.096 1.00 94.31 100 ALA A N 1
ATOM 754 C CA . ALA A 1 100 ? -1.231 -6.531 -2.890 1.00 94.31 100 ALA A CA 1
ATOM 755 C C . ALA A 1 100 ? -2.556 -7.313 -2.936 1.00 94.31 100 ALA A C 1
ATOM 757 O O . ALA A 1 100 ? -2.645 -8.344 -3.600 1.00 94.31 100 ALA A O 1
ATOM 758 N N . ILE A 1 101 ? -3.614 -6.776 -2.315 1.00 94.06 101 ILE A N 1
ATOM 759 C CA . ILE A 1 101 ? -4.986 -7.308 -2.399 1.00 94.06 101 ILE A CA 1
ATOM 760 C C . ILE A 1 101 ? -5.479 -7.295 -3.848 1.00 94.06 101 ILE A C 1
ATOM 762 O O . ILE A 1 101 ? -5.914 -8.316 -4.373 1.00 94.06 101 ILE A O 1
ATOM 766 N N . HIS A 1 102 ? -5.379 -6.148 -4.527 1.00 93.88 102 HIS A N 1
ATOM 767 C CA . HIS A 1 102 ? -5.879 -6.002 -5.893 1.00 93.88 102 HIS A CA 1
ATOM 768 C C . HIS A 1 102 ? -5.175 -6.938 -6.884 1.00 93.88 102 HIS A C 1
ATOM 770 O O . HIS A 1 102 ? -5.829 -7.542 -7.731 1.00 93.88 102 HIS A O 1
ATOM 776 N N . ALA A 1 103 ? -3.850 -7.050 -6.783 1.00 91.44 103 ALA A N 1
ATOM 777 C CA . ALA A 1 103 ? -3.045 -7.888 -7.662 1.00 91.44 103 ALA A CA 1
ATOM 778 C C . ALA A 1 103 ? -3.099 -9.377 -7.286 1.00 91.44 103 ALA A C 1
ATOM 780 O O . ALA A 1 103 ? -2.764 -10.211 -8.123 1.00 91.44 103 ALA A O 1
ATOM 781 N N . ARG A 1 104 ? -3.509 -9.709 -6.050 1.00 92.12 104 ARG A N 1
ATOM 782 C CA . ARG A 1 104 ? -3.337 -11.038 -5.435 1.00 92.12 104 ARG A CA 1
ATOM 783 C C . ARG A 1 104 ? -1.892 -11.530 -5.515 1.00 92.12 104 ARG A C 1
ATOM 785 O O . ARG A 1 104 ? -1.623 -12.708 -5.741 1.00 92.12 104 ARG A O 1
ATOM 792 N N . GLU A 1 105 ? -0.968 -10.595 -5.341 1.00 90.81 105 GLU A N 1
ATOM 793 C CA . GLU A 1 105 ? 0.471 -10.806 -5.425 1.00 90.81 105 GLU A CA 1
ATOM 794 C C . GLU A 1 105 ? 1.158 -10.081 -4.272 1.00 90.81 105 GLU A C 1
ATOM 796 O O . GLU A 1 105 ? 0.739 -9.001 -3.851 1.00 90.81 105 GLU A O 1
ATOM 801 N N . THR A 1 106 ? 2.235 -10.675 -3.770 1.00 92.56 106 THR A N 1
ATOM 802 C CA . THR A 1 106 ? 3.041 -10.066 -2.717 1.00 92.56 106 THR A CA 1
ATOM 803 C C . THR A 1 106 ? 3.868 -8.910 -3.276 1.00 92.56 106 THR A C 1
ATOM 805 O O . THR A 1 106 ? 4.595 -9.073 -4.257 1.00 92.56 106 THR A O 1
ATOM 808 N N . VAL A 1 107 ? 3.808 -7.756 -2.612 1.00 93.19 107 VAL A N 1
ATOM 809 C CA . VAL A 1 107 ? 4.693 -6.615 -2.866 1.00 93.19 107 VAL A CA 1
ATOM 810 C C . VAL A 1 107 ? 5.759 -6.581 -1.777 1.00 93.19 107 VAL A C 1
ATOM 812 O O . VAL A 1 107 ? 5.450 -6.507 -0.588 1.00 93.19 107 VAL A O 1
ATOM 815 N N . TYR A 1 108 ? 7.028 -6.619 -2.169 1.00 93.94 108 TYR A N 1
ATOM 816 C CA . TYR A 1 108 ? 8.143 -6.503 -1.236 1.00 93.94 108 TYR A CA 1
ATOM 817 C C . TYR A 1 108 ? 8.638 -5.061 -1.183 1.00 93.94 108 TYR A C 1
ATOM 819 O O . TYR A 1 108 ? 8.727 -4.387 -2.207 1.00 93.94 108 TYR A O 1
ATOM 827 N N . VAL A 1 109 ? 8.994 -4.585 0.005 1.00 93.94 109 VAL A N 1
ATOM 828 C CA . VAL A 1 109 ? 9.588 -3.258 0.204 1.00 93.94 109 VAL A CA 1
ATOM 829 C C . VAL A 1 109 ? 10.936 -3.411 0.886 1.00 93.94 109 VAL A C 1
ATOM 831 O O . VAL A 1 109 ? 11.013 -3.999 1.958 1.00 93.94 109 VAL A O 1
ATOM 834 N N . LEU A 1 110 ? 11.990 -2.853 0.302 1.00 92.38 110 LEU A N 1
ATOM 835 C CA . LEU A 1 110 ? 13.247 -2.583 0.990 1.00 92.38 110 LEU A CA 1
ATOM 836 C C . LEU A 1 110 ? 13.133 -1.230 1.691 1.00 92.38 110 LEU A C 1
ATOM 838 O O . LEU A 1 110 ? 13.178 -0.179 1.055 1.00 92.38 110 LEU A O 1
ATOM 842 N N . ASP A 1 111 ? 12.952 -1.280 3.002 1.00 90.31 111 ASP A N 1
ATOM 843 C CA . ASP A 1 111 ? 12.841 -0.125 3.880 1.00 90.31 111 ASP A CA 1
ATOM 844 C C . ASP A 1 111 ? 14.235 0.266 4.384 1.00 90.31 111 ASP A C 1
ATOM 846 O O . ASP A 1 111 ? 14.819 -0.425 5.223 1.00 90.31 111 ASP A O 1
ATOM 850 N N . VAL A 1 112 ? 14.806 1.317 3.792 1.00 87.50 112 VAL A N 1
ATOM 851 C CA . VAL A 1 112 ? 16.191 1.757 3.996 1.00 87.50 112 VAL A CA 1
ATOM 852 C C . VAL A 1 112 ? 16.209 2.949 4.942 1.00 87.50 112 VAL A C 1
ATOM 854 O O . VAL A 1 112 ? 15.871 4.073 4.564 1.00 87.50 112 VAL A O 1
ATOM 857 N N . HIS A 1 113 ? 16.628 2.699 6.177 1.00 84.44 113 HIS A N 1
ATOM 858 C CA . HIS A 1 113 ? 16.709 3.704 7.224 1.00 84.44 113 HIS A CA 1
ATOM 859 C C . HIS A 1 113 ? 17.940 4.622 7.054 1.00 84.44 113 HIS A C 1
ATOM 861 O O . HIS A 1 113 ? 18.875 4.318 6.309 1.00 84.44 113 HIS A O 1
ATOM 867 N N . ARG A 1 114 ? 17.955 5.765 7.757 1.00 81.06 114 ARG A N 1
ATOM 868 C CA . ARG A 1 114 ? 18.965 6.841 7.619 1.00 81.06 114 ARG A CA 1
ATOM 869 C C . ARG A 1 114 ? 20.409 6.404 7.910 1.00 81.06 114 ARG A C 1
ATOM 871 O O . ARG A 1 114 ? 21.352 7.032 7.443 1.00 81.06 114 ARG A O 1
ATOM 878 N N . ASP A 1 115 ? 20.586 5.350 8.693 1.00 83.25 115 ASP A N 1
ATOM 879 C CA . ASP A 1 115 ? 21.870 4.726 9.032 1.00 83.25 115 ASP A CA 1
ATOM 880 C C . ASP A 1 115 ? 22.296 3.643 8.022 1.00 83.25 115 ASP A C 1
ATOM 882 O O . ASP A 1 115 ? 23.241 2.895 8.272 1.00 83.25 115 ASP A O 1
ATOM 886 N N . ASN A 1 116 ? 21.629 3.582 6.864 1.00 75.56 116 ASN A N 1
ATOM 887 C CA . ASN A 1 116 ? 21.796 2.573 5.816 1.00 75.56 116 ASN A CA 1
ATOM 888 C C . ASN A 1 116 ? 21.480 1.142 6.275 1.00 75.56 116 ASN A C 1
ATOM 890 O O . ASN A 1 116 ? 21.904 0.175 5.637 1.00 75.56 116 ASN A O 1
ATOM 894 N N . ILE A 1 117 ? 20.714 0.988 7.357 1.00 81.88 117 ILE A N 1
ATOM 895 C CA . ILE A 1 117 ? 20.152 -0.306 7.728 1.00 81.88 117 ILE A CA 1
ATOM 896 C C . ILE A 1 117 ? 18.881 -0.520 6.911 1.00 81.88 117 ILE A C 1
ATOM 898 O O . ILE A 1 117 ? 17.941 0.271 6.979 1.00 81.88 117 ILE A O 1
ATOM 902 N N . ALA A 1 118 ? 18.857 -1.608 6.144 1.00 83.81 118 ALA A N 1
ATOM 903 C CA . ALA A 1 118 ? 17.715 -1.985 5.327 1.00 83.81 118 ALA A CA 1
ATOM 904 C C . ALA A 1 118 ? 17.001 -3.216 5.895 1.00 83.81 118 ALA A C 1
ATOM 906 O O . ALA A 1 118 ? 17.632 -4.222 6.237 1.00 83.81 118 ALA A O 1
ATOM 907 N N . TRP A 1 119 ? 15.675 -3.150 5.929 1.00 89.50 119 TRP A N 1
ATOM 908 C CA . TRP A 1 119 ? 14.793 -4.245 6.320 1.00 89.50 119 TRP A CA 1
ATOM 909 C C . TRP A 1 119 ? 13.866 -4.545 5.153 1.00 89.50 119 TRP A C 1
ATOM 911 O O . TRP A 1 119 ? 13.456 -3.632 4.441 1.00 89.50 119 TRP A O 1
ATOM 921 N N . MET A 1 120 ? 13.520 -5.813 4.940 1.00 93.25 120 MET A N 1
ATOM 922 C CA . MET A 1 120 ? 12.507 -6.136 3.940 1.00 93.25 120 MET A CA 1
ATOM 923 C C . MET A 1 120 ? 11.146 -6.238 4.618 1.00 93.25 120 MET A C 1
ATOM 925 O O . MET A 1 120 ? 11.018 -6.907 5.640 1.00 93.25 120 MET A O 1
ATOM 929 N N . GLN A 1 121 ? 10.137 -5.600 4.047 1.00 95.06 121 GLN A N 1
ATOM 930 C CA . GLN A 1 121 ? 8.742 -5.761 4.424 1.00 95.06 121 GLN A CA 1
ATOM 931 C C . GLN A 1 121 ? 8.012 -6.535 3.326 1.00 95.06 121 GLN A C 1
ATOM 933 O O . GLN A 1 121 ? 8.295 -6.379 2.138 1.00 95.06 121 GLN A O 1
ATOM 938 N N . GLU A 1 122 ? 7.080 -7.379 3.737 1.00 95.25 122 GLU A N 1
ATOM 939 C CA . GLU A 1 122 ? 6.221 -8.185 2.882 1.00 95.25 122 GLU A CA 1
ATOM 940 C C . GLU A 1 122 ? 4.787 -7.672 3.004 1.00 95.25 122 GLU A C 1
ATOM 942 O O . GLU A 1 122 ? 4.207 -7.750 4.089 1.00 95.25 122 GLU A O 1
ATOM 947 N N . TYR A 1 123 ? 4.236 -7.152 1.906 1.00 95.62 123 TYR A N 1
ATOM 948 C CA . TYR A 1 123 ? 2.835 -6.761 1.789 1.00 95.62 123 TYR A CA 1
ATOM 949 C C . TYR A 1 123 ? 2.090 -7.837 1.008 1.00 95.62 123 TYR A C 1
ATOM 951 O O . TYR A 1 123 ? 2.405 -8.078 -0.155 1.00 95.62 123 TYR A O 1
ATOM 959 N N . ALA A 1 124 ? 1.114 -8.484 1.633 1.00 94.56 124 ALA A N 1
ATOM 960 C CA . ALA A 1 124 ? 0.394 -9.610 1.042 1.00 94.56 124 ALA A CA 1
ATOM 961 C C . ALA A 1 124 ? -1.098 -9.544 1.363 1.00 94.56 124 ALA A C 1
ATOM 963 O O . ALA A 1 124 ? -1.498 -8.883 2.325 1.00 94.56 124 ALA A O 1
ATOM 964 N N . ASN A 1 125 ? -1.911 -10.260 0.590 1.00 93.56 125 ASN A N 1
ATOM 965 C CA . ASN A 1 125 ? -3.301 -10.509 0.944 1.00 93.56 125 ASN A CA 1
ATOM 966 C C . ASN A 1 125 ? -3.422 -11.750 1.842 1.00 93.56 125 ASN A C 1
ATOM 968 O O . ASN A 1 125 ? -2.642 -12.699 1.746 1.00 93.56 125 ASN A O 1
ATOM 972 N N . GLN A 1 126 ? -4.384 -11.724 2.754 1.00 93.00 126 GLN A N 1
ATOM 973 C CA . GLN A 1 126 ? -4.673 -12.826 3.656 1.00 93.00 126 GLN A CA 1
ATOM 974 C C . GLN A 1 126 ? -6.151 -12.798 4.053 1.00 93.00 126 GLN A C 1
ATOM 976 O O . GLN A 1 126 ? -6.699 -11.741 4.355 1.00 93.00 126 GLN A O 1
ATOM 981 N N . ASP A 1 127 ? -6.780 -13.967 4.127 1.00 93.25 127 ASP A N 1
ATOM 982 C CA . ASP A 1 127 ? -8.093 -14.094 4.756 1.00 93.25 127 ASP A CA 1
ATOM 983 C C . ASP A 1 127 ? -7.959 -13.938 6.278 1.00 93.25 127 ASP A C 1
ATOM 985 O O . ASP A 1 127 ? -7.164 -14.628 6.929 1.00 93.25 127 ASP A O 1
ATOM 989 N N . MET A 1 128 ? -8.738 -13.024 6.852 1.00 91.56 128 MET A N 1
ATOM 990 C CA . MET A 1 128 ? -8.764 -12.737 8.284 1.00 91.56 128 MET A CA 1
ATOM 991 C C . MET A 1 128 ? -10.178 -12.881 8.839 1.00 91.56 128 MET A C 1
ATOM 993 O O . MET A 1 128 ? -11.159 -12.519 8.194 1.00 91.56 128 MET A O 1
ATOM 997 N N . THR A 1 129 ? -10.285 -13.409 10.057 1.00 91.94 129 THR A N 1
ATOM 998 C CA . THR A 1 129 ? -11.566 -13.546 10.755 1.00 91.94 129 THR A CA 1
ATOM 999 C C . THR A 1 129 ? -11.824 -12.308 11.608 1.00 91.94 129 THR A C 1
ATOM 1001 O O . THR A 1 129 ? -11.033 -11.979 12.493 1.00 91.94 129 THR A O 1
ATOM 1004 N N . LEU A 1 130 ? -12.938 -11.629 11.348 1.00 90.00 130 LEU A N 1
ATOM 1005 C CA . LEU A 1 130 ? -13.417 -10.499 12.135 1.00 90.00 130 LEU A CA 1
ATOM 1006 C C . LEU A 1 130 ? -13.925 -10.952 13.516 1.00 90.00 130 LEU A C 1
ATOM 1008 O O . LEU A 1 130 ? -14.289 -12.117 13.690 1.00 90.00 130 LEU A O 1
ATOM 1012 N N . PRO A 1 131 ? -14.061 -10.034 14.495 1.00 87.69 131 PRO A N 1
ATOM 1013 C CA . PRO A 1 131 ? -14.688 -10.344 15.783 1.00 87.69 131 PRO A CA 1
ATOM 1014 C C . PRO A 1 131 ? -16.124 -10.885 15.675 1.00 87.69 131 PRO A C 1
ATOM 1016 O O . PRO A 1 131 ? -16.579 -11.578 16.582 1.00 87.69 131 PRO A O 1
ATOM 1019 N N . SER A 1 132 ? -16.837 -10.585 14.580 1.00 88.81 132 SER A N 1
ATOM 1020 C CA . SER A 1 132 ? -18.165 -11.144 14.286 1.00 88.81 132 S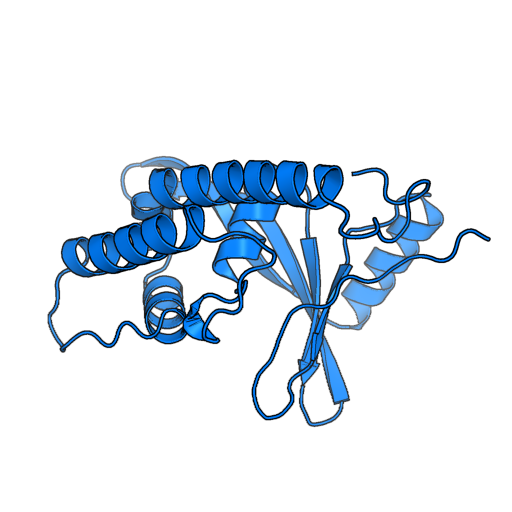ER A CA 1
ATOM 1021 C C . SER A 1 132 ? -18.137 -12.635 13.926 1.00 88.81 132 SER A C 1
ATOM 1023 O O . SER A 1 132 ? -19.178 -13.285 13.979 1.00 88.81 132 SER A O 1
ATOM 1025 N N . GLY A 1 133 ? -16.969 -13.183 13.574 1.00 90.69 133 GLY A N 1
ATOM 1026 C CA . GLY A 1 133 ? -16.799 -14.529 13.021 1.00 90.69 133 GLY A CA 1
ATOM 1027 C C . GLY A 1 133 ? -16.788 -14.577 11.489 1.00 90.69 133 GLY A C 1
ATOM 1028 O O . GLY A 1 133 ? -16.467 -15.621 10.922 1.00 90.69 133 GLY A O 1
ATOM 1029 N N . ASP A 1 134 ? -17.087 -13.464 10.815 1.00 92.25 134 ASP A N 1
ATOM 1030 C CA . ASP A 1 134 ? -17.014 -13.376 9.356 1.00 92.25 134 ASP A CA 1
ATOM 1031 C C . ASP A 1 134 ? -15.561 -13.416 8.878 1.00 92.25 134 ASP A C 1
ATOM 1033 O O . ASP A 1 134 ? -14.653 -12.934 9.555 1.00 92.25 134 ASP A O 1
ATOM 1037 N N . THR A 1 135 ? -15.332 -13.987 7.696 1.00 92.81 135 THR A N 1
ATOM 1038 C CA . THR A 1 135 ? -14.011 -13.984 7.055 1.00 92.81 135 THR A CA 1
ATOM 1039 C C . THR A 1 135 ? -13.978 -12.935 5.956 1.00 92.81 135 THR A C 1
ATOM 1041 O O . THR A 1 135 ? -14.866 -12.906 5.104 1.00 92.81 135 THR A O 1
ATOM 1044 N N . VAL A 1 136 ? -12.949 -12.092 5.978 1.00 91.25 136 VAL A N 1
ATOM 1045 C CA . VAL A 1 136 ? -12.734 -11.007 5.018 1.00 91.25 136 VAL A CA 1
ATOM 1046 C C . VAL A 1 136 ? -11.329 -11.080 4.434 1.00 91.25 136 VAL A C 1
ATOM 1048 O O . VAL A 1 136 ? -10.385 -11.478 5.118 1.00 91.25 136 VAL A O 1
ATOM 1051 N N . GLU A 1 137 ? -11.184 -10.677 3.173 1.00 89.81 137 GLU A N 1
ATOM 1052 C CA . GLU A 1 137 ? -9.868 -10.516 2.554 1.00 89.81 137 GLU A CA 1
ATOM 1053 C C . GLU A 1 137 ? -9.242 -9.211 3.063 1.00 89.81 137 GLU A C 1
ATOM 1055 O O . GLU A 1 137 ? -9.802 -8.128 2.873 1.00 89.81 137 GLU A O 1
ATOM 1060 N N . SER A 1 138 ? -8.083 -9.322 3.709 1.00 90.69 138 SER A N 1
ATOM 1061 C CA . SER A 1 138 ? -7.365 -8.208 4.323 1.00 90.69 138 SER A CA 1
ATOM 1062 C C . SER A 1 138 ? -5.901 -8.174 3.886 1.00 90.69 138 SER A C 1
ATOM 1064 O O . SER A 1 138 ? -5.316 -9.178 3.475 1.00 90.69 138 SER A O 1
ATOM 1066 N N . GLY A 1 139 ? -5.300 -6.991 3.932 1.00 91.06 139 GLY A N 1
ATOM 1067 C CA . GLY A 1 139 ? -3.884 -6.798 3.658 1.00 91.06 139 GLY A CA 1
ATOM 1068 C C . GLY A 1 139 ? -3.050 -6.974 4.921 1.00 91.06 139 GLY A C 1
ATOM 1069 O O . GLY A 1 139 ? -3.415 -6.509 5.995 1.00 91.06 139 GLY A O 1
ATOM 1070 N N . THR A 1 140 ? -1.871 -7.569 4.787 1.00 91.88 140 THR A N 1
ATOM 1071 C CA . THR A 1 140 ? -0.902 -7.683 5.882 1.00 91.88 140 THR A CA 1
ATOM 1072 C C . THR A 1 140 ? 0.407 -7.013 5.513 1.00 91.88 140 THR A C 1
ATOM 1074 O O . THR A 1 140 ? 0.777 -6.981 4.342 1.00 91.88 140 THR A O 1
ATOM 1077 N N . VAL A 1 141 ? 1.113 -6.501 6.522 1.00 92.38 141 VAL A N 1
ATOM 1078 C CA . VAL A 1 141 ? 2.508 -6.068 6.414 1.00 92.38 141 VAL A CA 1
ATOM 1079 C C . VAL A 1 141 ? 3.342 -6.829 7.438 1.00 92.38 141 VAL A C 1
ATOM 1081 O O . VAL A 1 141 ? 3.000 -6.881 8.621 1.00 92.38 141 VAL A O 1
ATOM 1084 N N . ARG A 1 142 ? 4.429 -7.465 6.995 1.00 92.31 142 ARG A N 1
ATOM 1085 C CA . ARG A 1 142 ? 5.326 -8.224 7.879 1.00 92.31 142 ARG A CA 1
ATOM 1086 C C . ARG A 1 142 ? 6.779 -7.873 7.616 1.00 92.31 142 ARG A C 1
ATOM 1088 O O . ARG A 1 142 ? 7.249 -7.964 6.487 1.00 92.31 142 ARG A O 1
ATOM 1095 N N . THR A 1 143 ? 7.515 -7.534 8.669 1.00 92.12 143 THR A N 1
ATOM 1096 C CA . THR A 1 143 ? 8.965 -7.333 8.576 1.00 92.12 143 THR A CA 1
ATOM 1097 C C . THR A 1 143 ? 9.687 -8.674 8.516 1.00 92.12 143 THR A C 1
ATOM 1099 O O . THR A 1 143 ? 9.383 -9.610 9.258 1.00 92.12 143 THR A O 1
ATOM 1102 N N . MET A 1 144 ? 10.686 -8.756 7.647 1.00 91.38 144 MET A N 1
ATOM 1103 C CA . MET A 1 144 ? 11.507 -9.929 7.411 1.00 91.38 144 MET A CA 1
ATOM 1104 C C . MET A 1 144 ? 12.959 -9.647 7.793 1.00 91.38 144 MET A C 1
ATOM 1106 O O . MET A 1 144 ? 13.514 -8.592 7.486 1.00 91.38 144 MET A O 1
ATOM 1110 N N . THR A 1 145 ? 13.601 -10.618 8.444 1.00 85.75 145 THR A N 1
ATOM 1111 C CA . THR A 1 145 ? 15.037 -10.539 8.729 1.00 85.75 145 THR A CA 1
ATOM 1112 C C . THR A 1 145 ? 15.842 -10.564 7.431 1.00 85.75 145 THR A C 1
ATOM 1114 O O . THR A 1 145 ? 15.470 -11.242 6.471 1.00 85.75 145 THR A O 1
ATOM 1117 N N . THR A 1 146 ? 16.995 -9.893 7.414 1.00 85.38 146 THR A N 1
ATOM 1118 C CA . THR A 1 146 ? 17.876 -9.824 6.236 1.00 85.38 146 THR A CA 1
ATOM 1119 C C . THR A 1 146 ? 18.243 -11.209 5.699 1.00 85.38 146 THR A C 1
ATOM 1121 O O . THR A 1 146 ? 18.213 -11.435 4.493 1.00 85.38 146 THR A O 1
ATOM 1124 N N . SER A 1 147 ? 18.542 -12.173 6.576 1.00 87.50 147 SER A N 1
ATOM 1125 C CA . SER A 1 147 ? 18.901 -13.536 6.162 1.00 87.50 147 SER A CA 1
ATOM 1126 C C . SER A 1 147 ? 17.759 -14.253 5.438 1.00 87.50 147 SER A C 1
ATOM 1128 O O . SER A 1 147 ? 17.990 -14.902 4.417 1.00 87.50 147 SER A O 1
ATOM 1130 N N . ARG A 1 148 ? 16.524 -14.111 5.932 1.00 90.50 148 ARG A N 1
ATOM 1131 C CA . ARG A 1 148 ? 15.335 -14.700 5.308 1.00 90.50 148 ARG A CA 1
ATOM 1132 C C . ARG A 1 148 ? 14.994 -13.992 3.997 1.00 90.50 148 ARG A C 1
ATOM 1134 O O . ARG A 1 148 ? 14.719 -14.676 3.017 1.00 90.50 148 ARG A O 1
ATOM 1141 N N . ALA A 1 149 ? 15.093 -12.664 3.965 1.00 90.75 149 ALA A N 1
ATOM 1142 C CA . ALA A 1 149 ? 14.863 -11.861 2.768 1.00 90.75 149 ALA A CA 1
ATOM 1143 C C . ALA A 1 149 ? 15.812 -12.252 1.628 1.00 90.75 149 ALA A C 1
ATOM 1145 O O . ALA A 1 149 ? 15.372 -12.574 0.527 1.00 90.75 149 ALA A O 1
ATOM 1146 N N . MET A 1 150 ? 17.113 -12.329 1.919 1.00 90.19 150 MET A N 1
ATOM 1147 C CA . MET A 1 150 ? 18.128 -12.732 0.944 1.00 90.19 150 MET A CA 1
ATOM 1148 C C . MET A 1 150 ? 17.910 -14.153 0.424 1.00 90.19 150 MET A C 1
ATOM 1150 O O . MET A 1 150 ? 18.126 -14.412 -0.758 1.00 90.19 150 MET A O 1
ATOM 1154 N N . LYS A 1 151 ? 17.501 -15.085 1.294 1.00 93.44 151 LYS A N 1
ATOM 1155 C CA . LYS A 1 151 ? 17.184 -16.456 0.885 1.00 93.44 151 LYS A CA 1
ATOM 1156 C C . LYS A 1 151 ? 15.977 -16.485 -0.058 1.00 93.44 151 LYS A C 1
ATOM 1158 O O . LYS A 1 151 ? 16.079 -17.076 -1.126 1.00 93.44 151 LYS A O 1
ATOM 1163 N N . LEU A 1 152 ? 14.892 -15.802 0.308 1.00 92.31 152 LEU A N 1
ATOM 1164 C CA . LEU A 1 152 ? 13.671 -15.729 -0.493 1.00 92.31 152 LEU A CA 1
ATOM 1165 C C . LEU A 1 152 ? 13.936 -15.144 -1.885 1.00 92.31 152 LEU A C 1
ATOM 1167 O O . LEU A 1 152 ? 13.574 -15.759 -2.880 1.00 92.31 152 LEU A O 1
ATOM 1171 N N . LEU A 1 153 ? 14.609 -13.991 -1.966 1.00 90.00 153 LEU A N 1
ATOM 1172 C CA . LEU A 1 153 ? 14.910 -13.351 -3.250 1.00 90.00 153 LEU A CA 1
ATOM 1173 C C . LEU A 1 153 ? 15.765 -14.253 -4.149 1.00 90.00 153 LEU A C 1
ATOM 1175 O O . LEU A 1 153 ? 15.486 -14.372 -5.338 1.00 90.00 153 LEU A O 1
ATOM 1179 N N . LYS A 1 154 ? 16.767 -14.941 -3.583 1.00 91.06 154 LYS A N 1
ATOM 1180 C CA . LYS A 1 154 ? 17.585 -15.907 -4.332 1.00 91.06 154 LYS A CA 1
ATOM 1181 C C . LYS A 1 154 ? 16.759 -17.072 -4.865 1.00 91.06 154 LYS A C 1
ATOM 1183 O O . LYS A 1 154 ? 16.963 -17.466 -6.009 1.00 91.06 154 LYS A O 1
ATOM 1188 N N . GLU A 1 155 ? 15.864 -17.626 -4.053 1.00 93.50 155 GLU A N 1
ATOM 1189 C CA . GLU A 1 155 ? 14.996 -18.738 -4.455 1.00 93.50 155 GLU A CA 1
ATOM 1190 C C . GLU A 1 155 ? 14.016 -18.316 -5.557 1.00 93.50 155 GLU A C 1
ATOM 1192 O O . GLU A 1 155 ? 13.889 -19.034 -6.546 1.00 93.50 155 GLU A O 1
ATOM 1197 N N . LEU A 1 156 ? 13.401 -17.133 -5.440 1.00 90.38 156 LEU A N 1
ATOM 1198 C CA . LEU A 1 156 ? 12.508 -16.581 -6.464 1.00 90.38 156 LEU A CA 1
ATOM 1199 C C . LEU A 1 156 ? 13.240 -16.382 -7.796 1.00 90.38 156 LEU A C 1
ATOM 1201 O O . LEU A 1 156 ? 12.813 -16.930 -8.811 1.00 90.38 156 LEU A O 1
ATOM 1205 N N . ILE A 1 157 ? 14.382 -15.689 -7.778 1.00 86.81 157 ILE A N 1
ATOM 1206 C CA . ILE A 1 157 ? 15.175 -15.414 -8.986 1.00 86.81 157 ILE A CA 1
ATOM 1207 C C . ILE A 1 157 ? 15.674 -16.720 -9.616 1.00 86.81 157 ILE A C 1
ATOM 1209 O O . ILE A 1 157 ? 15.546 -16.907 -10.822 1.00 86.81 157 ILE A O 1
ATOM 1213 N N . SER A 1 158 ? 16.178 -17.662 -8.810 1.00 88.62 158 SER A N 1
ATOM 1214 C CA . SER A 1 158 ? 16.629 -18.973 -9.313 1.00 88.62 158 SER A CA 1
ATOM 1215 C C . SER A 1 158 ? 15.484 -19.796 -9.913 1.00 88.62 158 SER A C 1
ATOM 1217 O O . SER A 1 158 ? 15.718 -20.645 -10.768 1.00 88.62 158 SER A O 1
ATOM 1219 N N . GLY A 1 159 ? 14.250 -19.553 -9.465 1.00 89.31 159 GLY A N 1
ATOM 1220 C CA . GLY A 1 159 ? 13.029 -20.128 -10.023 1.00 89.31 159 GLY A CA 1
ATOM 1221 C C . GLY A 1 159 ? 12.471 -19.378 -11.237 1.00 89.31 159 GLY A C 1
ATOM 1222 O O . GLY A 1 159 ? 11.399 -19.744 -11.712 1.00 89.31 159 GLY A O 1
ATOM 1223 N N . GLY A 1 160 ? 13.151 -18.336 -11.729 1.00 85.31 160 GLY A N 1
ATOM 1224 C CA . GLY A 1 160 ? 12.689 -17.510 -12.849 1.00 85.31 160 GLY A CA 1
ATOM 1225 C C . GLY A 1 160 ? 11.565 -16.533 -12.487 1.00 85.31 160 GLY A C 1
ATOM 1226 O O . GLY A 1 160 ? 10.878 -16.033 -13.374 1.00 85.31 160 GLY A O 1
ATOM 1227 N N . VAL A 1 161 ? 11.351 -16.266 -11.196 1.00 85.81 161 VAL A N 1
ATOM 1228 C CA . VAL A 1 161 ? 10.344 -15.322 -10.704 1.00 85.81 161 VAL A CA 1
ATOM 1229 C C . VAL A 1 161 ? 11.029 -14.022 -10.295 1.00 85.81 161 VAL A C 1
ATOM 1231 O O . VAL A 1 161 ? 11.856 -14.005 -9.384 1.00 85.81 161 VAL A O 1
ATOM 1234 N N . LEU A 1 162 ? 10.644 -12.918 -10.936 1.00 85.12 162 LEU A N 1
ATOM 1235 C CA . LEU A 1 162 ? 11.070 -11.573 -10.551 1.00 85.12 162 LEU A CA 1
ATOM 1236 C C . LEU A 1 162 ? 9.997 -10.941 -9.653 1.00 85.12 162 LEU A C 1
ATOM 1238 O O . LEU A 1 162 ? 8.941 -10.554 -10.159 1.00 85.12 162 LEU A O 1
ATOM 1242 N N . PRO A 1 163 ? 10.215 -10.862 -8.328 1.00 85.88 163 PRO A N 1
ATOM 1243 C CA . PRO A 1 163 ? 9.228 -10.277 -7.431 1.00 85.88 163 PRO A CA 1
ATOM 1244 C C . PRO A 1 163 ? 9.036 -8.782 -7.697 1.00 85.88 163 PRO A C 1
ATOM 1246 O O . PRO A 1 163 ? 9.934 -8.092 -8.169 1.00 85.88 163 PRO A O 1
ATOM 1249 N N . VAL A 1 164 ? 7.873 -8.247 -7.330 1.00 87.38 164 VAL A N 1
ATOM 1250 C CA . VAL A 1 164 ? 7.687 -6.793 -7.278 1.00 87.38 164 VAL A CA 1
ATOM 1251 C C . VAL A 1 164 ? 8.399 -6.269 -6.034 1.00 87.38 164 VAL A C 1
ATOM 1253 O O . VAL A 1 164 ? 7.990 -6.571 -4.912 1.00 87.38 164 VAL A O 1
ATOM 1256 N N . VAL A 1 165 ? 9.467 -5.494 -6.233 1.00 89.19 165 VAL A N 1
ATOM 1257 C CA . VAL A 1 165 ? 10.240 -4.874 -5.150 1.00 89.19 165 VAL A CA 1
ATOM 1258 C C . VAL A 1 165 ? 10.175 -3.354 -5.270 1.00 89.19 165 VAL A C 1
ATOM 1260 O O . VAL A 1 165 ? 10.513 -2.777 -6.304 1.00 89.19 165 VAL A O 1
ATOM 1263 N N . MET A 1 166 ? 9.770 -2.705 -4.184 1.00 90.56 166 MET A N 1
ATOM 1264 C CA . MET A 1 166 ? 9.839 -1.261 -3.991 1.00 90.56 166 MET A CA 1
ATOM 1265 C C . MET A 1 166 ? 10.968 -0.929 -3.011 1.00 90.56 166 MET A C 1
ATOM 1267 O O . MET A 1 166 ? 11.307 -1.727 -2.143 1.00 90.56 166 MET A O 1
ATOM 1271 N N . ILE A 1 167 ? 11.525 0.269 -3.102 1.00 89.69 167 ILE A N 1
ATOM 1272 C CA . ILE A 1 167 ? 12.491 0.830 -2.162 1.00 89.69 167 ILE A CA 1
ATOM 1273 C C . ILE A 1 167 ? 11.828 2.023 -1.484 1.00 89.69 167 ILE A C 1
ATOM 1275 O O . ILE A 1 167 ? 11.339 2.928 -2.160 1.00 89.69 167 ILE A O 1
ATOM 1279 N N . LEU A 1 168 ? 11.830 2.035 -0.156 1.00 90.19 168 LEU A N 1
ATOM 1280 C CA . LEU A 1 168 ? 11.486 3.198 0.650 1.00 90.19 168 LEU A CA 1
ATOM 1281 C C . LEU A 1 168 ? 12.772 3.724 1.279 1.00 90.19 168 LEU A C 1
ATOM 1283 O O . LEU A 1 168 ? 13.312 3.110 2.192 1.00 90.19 168 LEU A O 1
ATOM 1287 N N . ASN A 1 169 ? 13.288 4.838 0.765 1.00 85.06 169 ASN A N 1
ATOM 1288 C CA . ASN A 1 169 ? 14.509 5.441 1.291 1.00 85.06 169 ASN A CA 1
ATOM 1289 C C . ASN A 1 169 ? 14.161 6.617 2.205 1.00 85.06 169 ASN A C 1
ATOM 1291 O O . ASN A 1 169 ? 13.500 7.562 1.764 1.00 85.06 169 ASN A O 1
ATOM 1295 N N . TRP A 1 170 ? 14.598 6.554 3.465 1.00 82.06 170 TRP A N 1
ATOM 1296 C CA . TRP A 1 170 ? 14.312 7.594 4.444 1.00 82.06 170 TRP A CA 1
ATOM 1297 C C . TRP A 1 170 ? 15.224 8.810 4.248 1.00 82.06 170 TRP A C 1
ATOM 1299 O O . TRP A 1 170 ? 16.381 8.802 4.669 1.00 82.06 170 TRP A O 1
ATOM 1309 N N . GLN A 1 171 ? 14.696 9.873 3.635 1.00 74.69 171 GLN A N 1
ATOM 1310 C CA . GLN A 1 171 ? 15.422 11.110 3.319 1.00 74.69 171 GLN A CA 1
ATOM 1311 C C . GLN A 1 171 ? 14.597 12.359 3.667 1.00 74.69 171 GLN A C 1
ATOM 1313 O O . GLN A 1 171 ? 13.370 12.321 3.727 1.00 74.69 171 GLN A O 1
ATOM 1318 N N . GLU A 1 172 ? 15.257 13.500 3.876 1.00 58.91 172 GLU A N 1
ATOM 1319 C CA . GLU A 1 172 ? 14.574 14.801 3.963 1.00 58.91 172 GLU A CA 1
ATOM 1320 C C . GLU A 1 172 ? 14.467 15.420 2.558 1.00 58.91 172 GLU A C 1
ATOM 1322 O O . GLU A 1 172 ? 15.460 15.383 1.827 1.00 58.91 172 GLU A O 1
ATOM 1327 N N . PRO A 1 173 ? 13.308 15.977 2.132 1.00 59.09 173 PRO A N 1
ATOM 1328 C CA . PRO A 1 173 ? 12.135 16.385 2.919 1.00 59.09 173 PRO A CA 1
ATOM 1329 C C . PRO A 1 173 ? 10.955 15.383 2.941 1.00 59.09 173 PRO A C 1
ATOM 1331 O O . PRO A 1 173 ? 9.842 15.770 3.296 1.00 59.09 173 PRO A O 1
ATOM 1334 N N . GLY A 1 174 ? 11.149 14.118 2.561 1.00 61.53 174 GLY A N 1
ATOM 1335 C CA . GLY A 1 174 ? 10.099 13.098 2.622 1.00 61.53 174 GLY A CA 1
ATOM 1336 C C . GLY A 1 174 ? 10.484 11.791 1.930 1.00 61.53 174 GLY A C 1
ATOM 1337 O O . GLY A 1 174 ? 11.352 11.772 1.060 1.00 61.53 174 GLY A O 1
ATOM 1338 N N . ASN A 1 175 ? 9.798 10.706 2.294 1.00 74.75 175 ASN A N 1
ATOM 1339 C CA . ASN A 1 175 ? 10.077 9.364 1.783 1.00 74.75 175 ASN A CA 1
ATOM 1340 C C . ASN A 1 175 ? 9.035 9.005 0.724 1.00 74.75 175 ASN A C 1
ATOM 1342 O O . ASN A 1 175 ? 7.835 9.104 0.975 1.00 74.75 175 ASN A O 1
ATOM 1346 N N . HIS A 1 176 ? 9.482 8.571 -0.448 1.00 79.88 176 HIS A N 1
ATOM 1347 C CA . HIS A 1 176 ? 8.599 8.103 -1.511 1.00 79.88 176 HIS A CA 1
ATOM 1348 C C . HIS A 1 176 ? 9.082 6.746 -2.007 1.00 79.88 176 HIS A C 1
ATOM 1350 O O . HIS A 1 176 ? 10.288 6.516 -2.116 1.00 79.88 176 HIS A O 1
ATOM 1356 N N . PHE A 1 177 ? 8.144 5.856 -2.327 1.00 85.19 177 PHE A N 1
ATOM 1357 C CA . PHE A 1 177 ? 8.482 4.549 -2.875 1.00 85.19 177 PHE A CA 1
ATOM 1358 C C . PHE A 1 177 ? 9.076 4.678 -4.279 1.00 85.19 177 PHE A C 1
ATOM 1360 O O . PHE A 1 177 ? 8.574 5.422 -5.125 1.00 85.19 177 PHE A O 1
ATOM 1367 N N . GLN A 1 178 ? 10.135 3.921 -4.533 1.00 82.12 178 GLN A N 1
ATOM 1368 C CA . GLN A 1 178 ? 10.790 3.799 -5.830 1.00 82.12 178 GLN A CA 1
ATOM 1369 C C . GLN A 1 178 ? 10.706 2.341 -6.273 1.00 82.12 178 GLN A C 1
ATOM 1371 O O . GLN A 1 178 ? 11.031 1.452 -5.497 1.00 82.12 178 GLN A O 1
ATOM 1376 N N . ALA A 1 179 ? 10.243 2.071 -7.490 1.00 77.19 179 ALA A N 1
ATOM 1377 C CA . ALA A 1 179 ? 10.223 0.703 -8.002 1.00 77.19 179 ALA A CA 1
ATOM 1378 C C . ALA A 1 179 ? 11.637 0.260 -8.403 1.00 77.19 179 ALA A C 1
ATOM 1380 O O . ALA A 1 179 ? 12.391 1.051 -8.974 1.00 77.19 179 ALA A O 1
ATOM 1381 N N . VAL A 1 180 ? 11.978 -1.001 -8.134 1.00 77.38 180 VAL A N 1
ATOM 1382 C CA . VAL A 1 180 ? 13.178 -1.634 -8.692 1.00 77.38 180 VAL A CA 1
ATOM 1383 C C . VAL A 1 180 ? 12.886 -2.096 -10.115 1.00 77.38 180 VAL A C 1
ATOM 1385 O O . VAL A 1 180 ? 11.884 -2.762 -10.370 1.00 77.38 180 VAL A O 1
ATOM 1388 N N . THR A 1 181 ? 13.790 -1.768 -11.032 1.00 72.38 181 THR A N 1
ATOM 1389 C CA . THR A 1 181 ? 13.843 -2.356 -12.372 1.00 72.38 181 THR A CA 1
ATOM 1390 C C . THR A 1 181 ? 14.871 -3.464 -12.420 1.00 72.38 181 THR A C 1
ATOM 1392 O O . THR A 1 181 ? 16.000 -3.278 -11.970 1.00 72.38 181 THR A O 1
ATOM 1395 N N . TYR A 1 182 ? 14.479 -4.599 -12.983 1.00 70.31 182 TYR A N 1
ATOM 1396 C CA . TYR A 1 182 ? 15.398 -5.684 -13.286 1.00 70.31 182 TYR A CA 1
ATOM 1397 C C . TYR A 1 182 ? 15.992 -5.441 -14.672 1.00 70.31 182 TYR A C 1
ATOM 1399 O O . TYR A 1 182 ? 15.249 -5.137 -15.606 1.00 70.31 182 TYR A O 1
ATOM 1407 N N . ASP A 1 183 ? 17.313 -5.541 -14.790 1.00 65.12 183 ASP A N 1
ATOM 1408 C CA . ASP A 1 183 ? 17.973 -5.493 -16.091 1.00 65.12 183 ASP A CA 1
ATOM 1409 C C . ASP A 1 183 ? 17.573 -6.735 -16.900 1.00 65.12 183 ASP A C 1
ATOM 1411 O O . ASP A 1 183 ? 17.551 -7.851 -16.377 1.00 65.12 183 ASP A O 1
ATOM 1415 N N . THR A 1 184 ? 17.248 -6.543 -18.177 1.00 59.69 184 THR A N 1
ATOM 1416 C CA . THR A 1 184 ? 17.205 -7.643 -19.144 1.00 59.69 184 THR A CA 1
ATOM 1417 C C . THR A 1 184 ? 18.649 -8.057 -19.412 1.00 59.69 184 THR A C 1
ATOM 1419 O O . THR A 1 184 ? 19.393 -7.265 -19.996 1.00 59.69 184 THR A O 1
ATOM 1422 N N . GLU A 1 185 ? 19.058 -9.236 -18.938 1.00 53.59 185 GLU A N 1
ATOM 1423 C CA . GLU A 1 185 ? 20.353 -9.835 -19.309 1.00 53.59 185 GLU A CA 1
ATOM 1424 C C . GLU A 1 185 ? 20.497 -10.010 -20.830 1.00 53.59 185 GLU A C 1
ATOM 1426 O O . GLU A 1 185 ? 19.500 -10.385 -21.494 1.00 53.59 185 GLU A O 1
#